Protein AF-A0A7R9FQV7-F1 (afdb_monomer_lite)

InterPro domains:
  IPR001315 CARD domain [PF00619] (34-97)
  IPR001315 CARD domain [PS50209] (26-99)
  IPR011029 Death-like domain superfamily [G3DSA:1.10.533.10] (18-115)
  IPR011029 Death-like domain superfamily [SSF47986] (34-97)

Radius of gyration: 92.19 Å; chains: 1; bounding box: 163×55×248 Å

Structure (mmCIF, N/CA/C/O backbone):
data_AF-A0A7R9FQV7-F1
#
_entry.id   AF-A0A7R9FQV7-F1
#
loop_
_atom_site.group_PDB
_atom_site.id
_atom_site.type_symbol
_atom_site.label_atom_id
_atom_site.label_alt_id
_atom_site.label_comp_id
_atom_site.label_asym_id
_atom_site.label_entity_id
_atom_site.label_seq_id
_atom_site.pdbx_PDB_ins_code
_atom_site.Cartn_x
_atom_site.Cartn_y
_atom_site.Cartn_z
_atom_site.occupancy
_atom_site.B_iso_or_equiv
_atom_site.auth_seq_id
_atom_site.auth_comp_id
_atom_site.auth_asym_id
_atom_site.auth_atom_id
_atom_site.pdbx_PDB_model_num
ATOM 1 N N . MET A 1 1 ? -42.127 -4.448 87.776 1.00 37.34 1 MET A N 1
ATOM 2 C CA . MET A 1 1 ? -42.953 -5.220 86.825 1.00 37.34 1 MET A CA 1
ATOM 3 C C . MET A 1 1 ? -43.058 -4.378 85.571 1.00 37.34 1 MET A C 1
ATOM 5 O O . MET A 1 1 ? -43.642 -3.307 85.638 1.00 37.34 1 MET A O 1
ATOM 9 N N . ALA A 1 2 ? -42.359 -4.766 84.506 1.00 34.09 2 ALA A N 1
ATOM 10 C CA . ALA A 1 2 ? -42.345 -4.006 83.263 1.00 34.09 2 ALA A CA 1
ATOM 11 C C . ALA A 1 2 ? -43.690 -4.193 82.550 1.00 34.09 2 ALA A C 1
ATOM 13 O O . ALA A 1 2 ? -44.087 -5.326 82.279 1.00 34.09 2 ALA A O 1
ATOM 14 N N . ASN A 1 3 ? -44.391 -3.090 82.287 1.00 37.56 3 ASN A N 1
ATOM 15 C CA . ASN A 1 3 ? -45.468 -3.067 81.308 1.00 37.56 3 ASN A CA 1
ATOM 16 C C . ASN A 1 3 ? -44.816 -3.337 79.948 1.00 37.56 3 ASN A C 1
ATOM 18 O O . ASN A 1 3 ? -44.192 -2.441 79.388 1.00 37.56 3 ASN A O 1
ATOM 22 N N . CYS A 1 4 ? -44.895 -4.580 79.461 1.00 37.62 4 CYS A N 1
ATOM 23 C CA . CYS A 1 4 ? -44.653 -4.871 78.052 1.00 37.62 4 CYS A CA 1
ATOM 24 C C . CYS A 1 4 ? -45.674 -4.057 77.261 1.00 37.62 4 CYS A C 1
ATOM 26 O O . CYS A 1 4 ? -46.865 -4.366 77.291 1.00 37.62 4 CYS A O 1
ATOM 28 N N . SER A 1 5 ? -45.201 -2.987 76.631 1.00 44.38 5 SER A N 1
ATOM 29 C CA . SER A 1 5 ? -45.908 -2.283 75.573 1.00 44.38 5 SER A CA 1
ATOM 30 C C . SER A 1 5 ? -46.413 -3.293 74.545 1.00 44.38 5 SER A C 1
ATOM 32 O O . SER A 1 5 ? -45.739 -4.284 74.259 1.00 44.38 5 SER A O 1
ATOM 34 N N . GLU A 1 6 ? -47.619 -3.063 74.036 1.00 54.31 6 GLU A N 1
ATOM 35 C CA . GLU A 1 6 ? -48.199 -3.800 72.917 1.00 54.31 6 GLU A CA 1
ATOM 36 C C . GLU A 1 6 ? -47.341 -3.551 71.670 1.00 54.31 6 GLU A C 1
ATOM 38 O O . GLU A 1 6 ? -47.608 -2.645 70.891 1.00 54.31 6 GLU A O 1
ATOM 43 N N . GLU A 1 7 ? -46.252 -4.303 71.515 1.00 63.59 7 GLU A N 1
ATOM 44 C CA . GLU A 1 7 ? -45.529 -4.366 70.249 1.00 63.59 7 GLU A CA 1
ATOM 45 C C . GLU A 1 7 ? -46.478 -4.976 69.214 1.00 63.59 7 GLU A C 1
ATOM 47 O O . GLU A 1 7 ? -46.972 -6.097 69.382 1.00 63.59 7 GLU A O 1
ATOM 52 N N . GLU A 1 8 ? -46.801 -4.191 68.186 1.00 68.56 8 GLU A N 1
ATOM 53 C CA . GLU A 1 8 ? -47.570 -4.664 67.044 1.00 68.56 8 GLU A CA 1
ATOM 54 C C . GLU A 1 8 ? -46.760 -5.741 66.324 1.00 68.56 8 GLU A C 1
ATOM 56 O O . GLU A 1 8 ? -45.634 -5.512 65.882 1.00 68.56 8 GLU A O 1
ATOM 61 N N . LEU A 1 9 ? -47.336 -6.937 66.224 1.00 71.38 9 LEU A N 1
ATOM 62 C CA . LEU A 1 9 ? -46.722 -8.042 65.505 1.00 71.38 9 LEU A CA 1
ATOM 63 C C . LEU A 1 9 ? -46.887 -7.773 64.015 1.00 71.38 9 LEU A C 1
ATOM 65 O O . LEU A 1 9 ? -48.009 -7.668 63.529 1.00 71.38 9 LEU A O 1
ATOM 69 N N . HIS A 1 10 ? -45.779 -7.650 63.294 1.00 74.06 10 HIS A N 1
ATOM 70 C CA . HIS A 1 10 ? -45.776 -7.528 61.837 1.00 74.06 10 HIS A CA 1
ATOM 71 C C . HIS A 1 10 ? -45.201 -8.812 61.263 1.00 74.06 10 HIS A C 1
ATOM 73 O O . HIS A 1 10 ? -43.990 -8.967 61.118 1.00 74.06 10 HIS A O 1
ATOM 79 N N . VAL A 1 11 ? -46.093 -9.754 60.987 1.00 76.38 11 VAL A N 1
ATOM 80 C CA . VAL A 1 11 ? -45.739 -11.115 60.587 1.00 76.38 11 VAL A CA 1
ATOM 81 C C . VAL A 1 11 ? -46.453 -11.472 59.306 1.00 76.38 11 VAL A C 1
ATOM 83 O O . VAL A 1 11 ? -47.657 -11.257 59.169 1.00 76.38 11 VAL A O 1
ATOM 86 N N . ASP A 1 12 ? -45.723 -12.064 58.371 1.00 79.94 12 ASP A N 1
ATOM 87 C CA . ASP A 1 12 ? -46.343 -12.552 57.154 1.00 79.94 12 ASP A CA 1
ATOM 88 C C . ASP A 1 12 ? -47.251 -13.768 57.443 1.00 79.94 12 ASP A C 1
ATOM 90 O O . ASP A 1 12 ? -47.106 -14.502 58.428 1.00 79.94 12 ASP A O 1
ATOM 94 N N . GLY A 1 13 ? -48.239 -13.995 56.574 1.00 75.81 13 GLY A N 1
ATOM 95 C CA . GLY A 1 13 ? -49.208 -15.083 56.758 1.00 75.81 13 GLY A CA 1
ATOM 96 C C . GLY A 1 13 ? -48.571 -16.480 56.775 1.00 75.81 13 GLY A C 1
ATOM 97 O O . GLY A 1 13 ? -49.170 -17.421 57.298 1.00 75.81 13 GLY A O 1
ATOM 98 N N . LYS A 1 14 ? -47.352 -16.617 56.236 1.00 82.06 14 LYS A N 1
ATOM 99 C CA . LYS A 1 14 ? -46.579 -17.860 56.249 1.00 82.06 14 LYS A CA 1
ATOM 100 C C . LYS A 1 14 ? -46.024 -18.146 57.644 1.00 82.06 14 LYS A C 1
ATOM 102 O O . LYS A 1 14 ? -46.252 -19.234 58.162 1.00 82.06 14 LYS A O 1
ATOM 107 N N . THR A 1 15 ? -45.423 -17.153 58.293 1.00 84.50 15 THR A N 1
ATOM 108 C CA . THR A 1 15 ? -44.932 -17.266 59.671 1.00 84.50 15 THR A CA 1
ATOM 109 C C . THR A 1 15 ? -46.075 -17.561 60.638 1.00 84.50 15 THR A C 1
ATOM 111 O O . THR A 1 15 ? -45.953 -18.421 61.511 1.00 84.50 15 THR A O 1
ATOM 114 N N . VAL A 1 16 ? -47.236 -16.923 60.446 1.00 84.44 16 VAL A N 1
ATOM 115 C CA . VAL A 1 16 ? -48.439 -17.227 61.237 1.00 84.44 16 VAL A CA 1
ATOM 116 C C . VAL A 1 16 ? -48.886 -18.679 61.039 1.00 84.44 16 VAL A C 1
ATOM 118 O O . VAL A 1 16 ? -49.225 -19.353 62.013 1.00 84.44 16 VAL A O 1
ATOM 121 N N . ALA A 1 17 ? -48.877 -19.187 59.804 1.00 86.44 17 ALA A N 1
ATOM 122 C CA . ALA A 1 17 ? -49.245 -20.572 59.516 1.00 86.44 17 ALA A CA 1
ATOM 123 C C . ALA A 1 17 ? -48.272 -21.571 60.162 1.00 86.44 17 ALA A C 1
ATOM 125 O O . ALA A 1 17 ? -48.720 -22.538 60.781 1.00 86.44 17 ALA A O 1
ATOM 126 N N . ASP A 1 18 ? -46.967 -21.304 60.094 1.00 87.62 18 ASP A N 1
ATOM 127 C CA . ASP A 1 18 ? -45.924 -22.148 60.685 1.00 87.62 18 ASP A CA 1
ATOM 128 C C . ASP A 1 18 ? -46.025 -22.181 62.221 1.00 87.62 18 ASP A C 1
ATOM 130 O O . ASP A 1 18 ? -45.902 -23.242 62.843 1.00 87.62 18 ASP A O 1
ATOM 134 N N . ILE A 1 19 ? -46.363 -21.050 62.851 1.00 87.25 19 ILE A N 1
ATOM 135 C CA . ILE A 1 19 ? -46.632 -20.984 64.295 1.00 87.25 19 ILE A CA 1
ATOM 136 C C . ILE A 1 19 ? -47.910 -21.756 64.638 1.00 87.25 19 ILE A C 1
ATOM 138 O O . ILE A 1 19 ? -47.904 -22.591 65.544 1.00 87.25 19 ILE A O 1
ATOM 142 N N . MET A 1 20 ? -49.010 -21.548 63.909 1.00 85.75 20 MET A N 1
ATOM 143 C CA . MET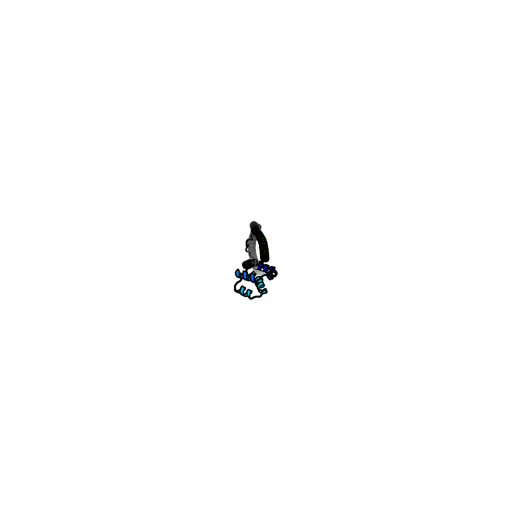 A 1 20 ? -50.252 -22.297 64.146 1.00 85.75 20 MET A CA 1
ATOM 144 C C . MET A 1 20 ? -50.043 -23.810 63.989 1.00 85.75 20 MET A C 1
ATOM 146 O O . MET A 1 20 ? -50.562 -24.592 64.793 1.00 85.75 20 MET A O 1
ATOM 150 N N . ALA A 1 21 ? -49.222 -24.224 63.021 1.00 87.94 21 ALA A N 1
ATOM 151 C CA . ALA A 1 21 ? -48.811 -25.608 62.835 1.00 87.94 21 ALA A CA 1
ATOM 152 C C . ALA A 1 21 ? -48.006 -26.125 64.041 1.00 87.94 21 ALA A C 1
ATOM 154 O O . ALA A 1 21 ? -48.360 -27.165 64.598 1.00 87.94 21 ALA A O 1
ATOM 155 N N . LYS A 1 22 ? -47.007 -25.376 64.527 1.00 89.88 22 LYS A N 1
ATOM 156 C CA . LYS A 1 22 ? -46.179 -25.744 65.694 1.00 89.88 22 LYS A CA 1
ATOM 157 C C . LYS A 1 22 ? -47.005 -26.001 66.960 1.00 89.88 22 LYS A C 1
ATOM 159 O O . LYS A 1 22 ? -46.733 -26.947 67.698 1.00 89.88 22 LYS A O 1
ATOM 164 N N . TYR A 1 23 ? -48.052 -25.210 67.195 1.00 89.19 23 TYR A N 1
ATOM 165 C CA . TYR A 1 23 ? -48.904 -25.328 68.389 1.00 89.19 23 TYR A CA 1
ATOM 166 C C . TYR A 1 23 ? -50.131 -26.231 68.204 1.00 89.19 23 TYR A C 1
ATOM 168 O O . TYR A 1 23 ? -50.960 -26.350 69.108 1.00 89.19 23 TYR A O 1
ATOM 176 N N . THR A 1 24 ? -50.227 -26.934 67.076 1.00 86.44 24 THR A N 1
ATOM 177 C CA . THR A 1 24 ? -51.370 -27.767 66.674 1.00 86.44 24 THR A CA 1
ATOM 178 C C . THR A 1 24 ? -51.868 -28.724 67.755 1.00 86.44 24 THR A C 1
ATOM 180 O O . THR A 1 24 ? -53.079 -28.848 67.942 1.00 86.44 24 THR A O 1
ATOM 183 N N . GLU A 1 25 ? -50.974 -29.386 68.490 1.00 84.00 25 GLU A N 1
ATOM 184 C CA . GLU A 1 25 ? -51.343 -30.319 69.566 1.00 84.00 25 GLU A CA 1
ATOM 185 C C . GLU A 1 25 ? -51.862 -29.615 70.824 1.00 84.00 25 GLU A C 1
ATOM 187 O O . GLU A 1 25 ? -52.789 -30.102 71.466 1.00 84.00 25 GLU A O 1
ATOM 192 N N . ARG A 1 26 ? -51.324 -28.438 71.154 1.00 83.75 26 ARG A N 1
ATOM 193 C CA . ARG A 1 26 ? -51.779 -27.640 72.303 1.00 83.75 26 ARG A CA 1
ATOM 194 C C . ARG A 1 26 ? -53.142 -27.007 72.041 1.00 83.75 26 ARG A C 1
ATOM 196 O O . ARG A 1 26 ? -53.968 -26.943 72.947 1.00 83.75 26 ARG A O 1
ATOM 203 N N . LEU A 1 27 ? -53.409 -26.634 70.788 1.00 83.56 27 LEU A N 1
ATOM 204 C CA . LEU A 1 27 ? -54.700 -26.094 70.365 1.00 83.56 27 LEU A CA 1
ATOM 205 C C . LEU A 1 27 ? -55.852 -27.099 70.556 1.00 83.56 27 LEU A C 1
ATOM 207 O O . LEU A 1 27 ? -56.970 -26.668 70.803 1.00 83.56 27 LEU A O 1
ATOM 211 N N . LYS A 1 28 ? -55.601 -28.422 70.543 1.00 82.75 28 LYS A N 1
ATOM 212 C CA . LYS A 1 28 ? -56.646 -29.453 70.757 1.00 82.75 28 LYS A CA 1
ATOM 213 C C . LYS A 1 28 ? -57.400 -29.299 72.078 1.00 82.75 28 LYS A C 1
ATOM 215 O O . LYS A 1 28 ? -58.569 -29.665 72.151 1.00 82.75 28 LYS A O 1
ATOM 220 N N . TYR A 1 29 ? -56.740 -28.767 73.102 1.00 83.62 29 TYR A N 1
ATOM 221 C CA . TYR A 1 29 ? -57.294 -28.635 74.450 1.00 83.62 29 TYR A CA 1
ATOM 222 C C . TYR A 1 29 ? -57.975 -27.282 74.688 1.00 83.62 29 TYR A C 1
ATOM 224 O O . TYR A 1 29 ? -58.379 -26.986 75.811 1.00 83.62 29 TYR A O 1
ATOM 232 N N . LEU A 1 30 ? -58.098 -26.448 73.651 1.00 84.88 30 LEU A N 1
ATOM 233 C CA . LEU A 1 30 ? -58.783 -25.169 73.755 1.00 84.88 30 LEU A CA 1
ATOM 234 C C . LEU A 1 30 ? -60.300 -25.333 73.839 1.00 84.88 30 LEU A C 1
ATOM 236 O O . LEU A 1 30 ? -60.913 -26.195 73.206 1.00 84.88 30 LEU A O 1
ATOM 240 N N . GLU A 1 31 ? -60.933 -24.396 74.536 1.00 86.38 31 GLU A N 1
ATOM 241 C CA . GLU A 1 31 ? -62.369 -24.158 74.430 1.00 86.38 31 GLU A CA 1
ATOM 242 C C . GLU A 1 31 ? -62.652 -23.409 73.119 1.00 86.38 31 GLU A C 1
ATOM 244 O O . GLU A 1 31 ? -62.933 -22.211 73.110 1.00 86.38 31 GLU A O 1
ATOM 249 N N . HIS A 1 32 ? -62.534 -24.122 71.994 1.00 84.06 32 HIS A N 1
ATOM 250 C CA . HIS A 1 32 ? -62.577 -23.569 70.635 1.00 84.06 32 HIS A CA 1
ATOM 251 C C . HIS A 1 32 ? -63.771 -22.632 70.411 1.00 84.06 32 HIS A C 1
ATOM 253 O O . HIS A 1 32 ? -63.608 -21.565 69.827 1.00 84.06 32 HIS A O 1
ATOM 259 N N . MET A 1 33 ? -64.951 -22.980 70.937 1.00 85.12 33 MET A N 1
ATOM 260 C CA . MET A 1 33 ? -66.142 -22.131 70.824 1.00 85.12 33 MET A CA 1
ATOM 261 C C . MET A 1 33 ? -66.014 -20.788 71.527 1.00 85.12 33 MET A C 1
ATOM 263 O O . MET A 1 33 ? -66.410 -19.784 70.948 1.00 85.12 33 MET A O 1
ATOM 267 N N . LYS A 1 34 ? -65.408 -20.739 72.718 1.00 87.69 34 LYS A N 1
ATOM 268 C CA . LYS A 1 34 ? -65.190 -19.464 73.411 1.00 87.69 34 LYS A CA 1
ATOM 269 C C . LYS A 1 34 ? -64.216 -18.589 72.631 1.00 87.69 34 LYS A C 1
ATOM 271 O O . LYS A 1 34 ? -64.435 -17.394 72.496 1.00 87.69 34 LYS A O 1
ATOM 276 N N . VAL A 1 35 ? -63.171 -19.183 72.049 1.00 87.00 35 VAL A N 1
ATOM 277 C CA . VAL A 1 35 ? -62.236 -18.447 71.181 1.00 87.00 35 VAL A CA 1
ATOM 278 C C . VAL A 1 35 ? -62.948 -17.903 69.942 1.00 87.00 35 VAL A C 1
ATOM 280 O O . VAL A 1 35 ? -62.764 -16.741 69.599 1.00 87.00 35 VAL A O 1
ATOM 283 N N . ILE A 1 36 ? -63.783 -18.712 69.288 1.00 87.00 36 ILE A N 1
ATOM 284 C CA . ILE A 1 36 ? -64.537 -18.317 68.090 1.00 87.00 36 ILE A CA 1
ATOM 285 C C . ILE A 1 36 ? -65.553 -17.205 68.401 1.00 87.00 36 ILE A C 1
ATOM 287 O O . ILE A 1 36 ? -65.652 -16.250 67.633 1.00 87.00 36 ILE A O 1
ATOM 291 N N . GLU A 1 37 ? -66.257 -17.275 69.534 1.00 88.31 37 GLU A N 1
ATOM 292 C CA . GLU A 1 37 ? -67.160 -16.215 70.013 1.00 88.31 37 GLU A CA 1
ATOM 293 C C . GLU A 1 37 ? -66.421 -14.895 70.258 1.00 88.31 37 GLU A C 1
ATOM 295 O O . GLU A 1 37 ? -66.883 -13.824 69.860 1.00 88.31 37 GLU A O 1
ATOM 300 N N . LEU A 1 38 ? -65.234 -14.952 70.863 1.00 89.94 38 LEU A N 1
ATOM 301 C CA . LEU A 1 38 ? -64.419 -13.759 71.076 1.00 89.94 38 LEU A CA 1
ATOM 302 C C . LEU A 1 38 ? -63.873 -13.195 69.756 1.00 89.94 38 LEU A C 1
ATOM 304 O O . LEU A 1 38 ? -63.882 -11.981 69.556 1.00 89.94 38 LEU A O 1
ATOM 308 N N . LEU A 1 39 ? -63.457 -14.055 68.824 1.00 89.19 39 LEU A N 1
ATOM 309 C CA . LEU A 1 39 ? -62.999 -13.642 67.494 1.00 89.19 39 LEU A CA 1
ATOM 310 C C . LEU A 1 39 ? -64.114 -12.984 66.671 1.00 89.19 39 LEU A C 1
ATOM 312 O O . LEU A 1 39 ? -63.861 -12.005 65.962 1.00 89.19 39 LEU A O 1
ATOM 316 N N . TRP A 1 40 ? -65.346 -13.477 66.794 1.00 90.56 40 TRP A N 1
ATOM 317 C CA . TRP A 1 40 ? -66.535 -12.828 66.251 1.00 90.56 40 TRP A CA 1
ATOM 318 C C . TRP A 1 40 ? -66.747 -11.439 66.850 1.00 90.56 40 TRP A C 1
ATOM 320 O O . TRP A 1 40 ? -66.861 -10.456 66.117 1.00 90.56 40 TRP A O 1
ATOM 330 N N . ASN A 1 41 ? -66.730 -11.338 68.182 1.00 90.38 41 ASN A N 1
ATOM 331 C CA . ASN A 1 41 ? -66.912 -10.065 68.882 1.00 90.38 41 ASN A CA 1
ATOM 332 C C . ASN A 1 41 ? -65.846 -9.034 68.473 1.00 90.38 41 ASN A C 1
ATOM 334 O O . ASN A 1 41 ? -66.136 -7.842 68.364 1.00 90.38 41 ASN A O 1
ATOM 338 N N . LYS A 1 42 ? -64.627 -9.492 68.161 1.00 90.25 42 LYS A N 1
ATOM 339 C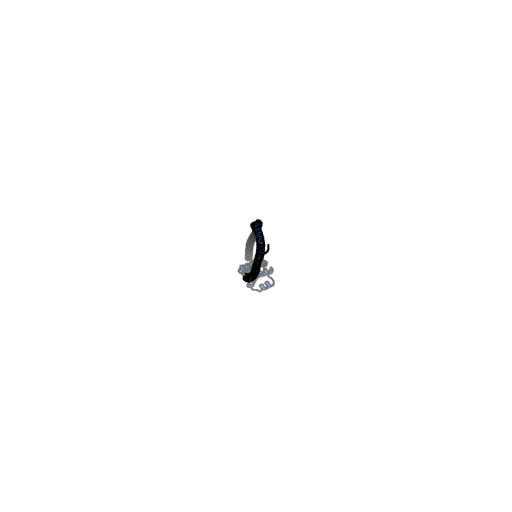 CA . LYS A 1 42 ? -63.514 -8.667 67.661 1.00 90.25 42 LYS A CA 1
ATOM 340 C C . LYS A 1 42 ? -63.525 -8.419 66.148 1.00 90.25 42 LYS A C 1
ATOM 342 O O . LYS A 1 42 ? -62.572 -7.827 65.617 1.00 90.25 42 LYS A O 1
ATOM 347 N N . LYS A 1 43 ? -64.593 -8.833 65.457 1.00 90.25 43 LYS A N 1
ATOM 348 C CA . LYS A 1 43 ? -64.799 -8.685 64.007 1.00 90.25 43 LYS A CA 1
ATOM 349 C C . LYS A 1 43 ? -63.668 -9.298 63.173 1.00 90.25 43 LYS A C 1
ATOM 351 O O . LYS A 1 43 ? -63.285 -8.748 62.146 1.00 90.25 43 LYS A O 1
ATOM 356 N N . VAL A 1 44 ? -63.086 -10.402 63.642 1.00 88.38 44 VAL A N 1
ATOM 357 C CA . VAL A 1 44 ? -62.093 -11.180 62.877 1.00 88.38 44 VAL A CA 1
ATOM 358 C C . VAL A 1 44 ? -62.789 -12.147 61.921 1.00 88.38 44 VAL A C 1
ATOM 360 O O . VAL A 1 44 ? -62.267 -12.460 60.854 1.00 88.38 44 VAL A O 1
ATOM 363 N N . ILE A 1 45 ? -63.968 -12.628 62.312 1.00 89.19 45 ILE A N 1
ATOM 364 C CA . ILE A 1 45 ? -64.789 -13.604 61.594 1.00 89.19 45 ILE A CA 1
ATOM 365 C C . ILE A 1 45 ? -66.083 -12.907 61.170 1.00 89.19 45 ILE A C 1
ATOM 367 O O . ILE A 1 45 ? -66.636 -12.135 61.957 1.00 89.19 45 ILE A O 1
ATOM 371 N N . ASP A 1 46 ? -66.533 -13.138 59.939 1.00 88.38 46 ASP A N 1
ATOM 372 C CA . ASP A 1 46 ? -67.778 -12.558 59.426 1.00 88.38 46 ASP A CA 1
ATOM 373 C C . ASP A 1 46 ? -69.018 -13.385 59.807 1.00 88.38 46 ASP A C 1
ATOM 375 O O . ASP A 1 46 ? -68.896 -14.494 60.338 1.00 88.38 46 ASP A O 1
ATOM 379 N N . HIS A 1 47 ? -70.212 -12.826 59.531 1.00 85.50 47 HIS A N 1
ATOM 380 C CA . HIS A 1 47 ? -71.504 -13.435 59.876 1.00 85.50 47 HIS A CA 1
ATOM 381 C C . HIS A 1 47 ? -71.640 -14.879 59.388 1.00 85.50 47 HIS A C 1
ATOM 383 O O . HIS A 1 47 ? -72.067 -15.767 60.129 1.00 85.50 47 HIS A O 1
ATOM 389 N N . GLU A 1 48 ? -71.256 -15.100 58.137 1.00 85.56 48 GLU A N 1
ATOM 390 C CA . GLU A 1 48 ? -71.438 -16.361 57.432 1.00 85.56 48 GLU A CA 1
ATOM 391 C C . GLU A 1 48 ? -70.488 -17.436 57.961 1.00 85.56 48 GLU A C 1
ATOM 393 O O . GLU A 1 48 ? -70.904 -18.568 58.227 1.00 85.56 48 GLU A O 1
ATOM 398 N N . GLU A 1 49 ? -69.228 -17.077 58.197 1.00 84.88 49 GLU A N 1
ATOM 399 C CA . GLU A 1 49 ? -68.215 -17.967 58.744 1.00 84.88 49 GLU A CA 1
ATOM 400 C C . GLU A 1 49 ? -68.580 -18.444 60.151 1.00 84.88 49 GLU A C 1
ATOM 402 O O . GLU A 1 49 ? -68.506 -19.637 60.425 1.00 84.88 49 GLU A O 1
ATOM 407 N N . TYR A 1 50 ? -69.027 -17.564 61.045 1.00 85.56 50 TYR A N 1
ATOM 408 C CA . TYR A 1 50 ? -69.413 -17.971 62.402 1.00 85.56 50 TYR A CA 1
ATOM 409 C C . TYR A 1 50 ? -70.618 -18.904 62.420 1.00 85.56 50 TYR A C 1
ATOM 411 O O . TYR A 1 50 ? -70.600 -19.909 63.131 1.00 85.56 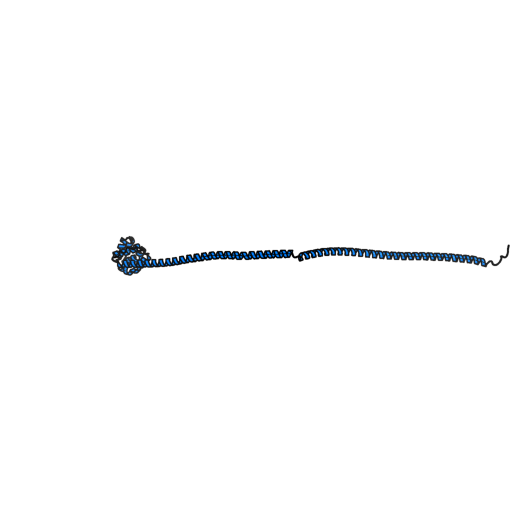50 TYR A O 1
ATOM 419 N N . VAL A 1 51 ? -71.647 -18.614 61.616 1.00 83.31 51 VAL A N 1
ATOM 420 C CA . VAL A 1 51 ? -72.823 -19.486 61.489 1.00 83.31 51 VAL A CA 1
ATOM 421 C C . VAL A 1 51 ? -72.412 -20.846 60.923 1.00 83.31 51 VAL A C 1
ATOM 423 O O . VAL A 1 51 ? -72.920 -21.876 61.372 1.00 83.31 51 VAL A O 1
ATOM 426 N N . SER A 1 52 ? -71.460 -20.872 59.984 1.00 83.81 52 SER A N 1
ATOM 427 C CA . SER A 1 52 ? -70.869 -22.113 59.481 1.00 83.81 52 SER A CA 1
ATOM 428 C C . SER A 1 52 ? -70.134 -22.881 60.586 1.00 83.81 52 SER A C 1
ATOM 430 O O . SER A 1 52 ? -70.337 -24.083 60.719 1.00 83.81 52 SER A O 1
ATOM 432 N N . ILE A 1 53 ? -69.323 -22.208 61.405 1.00 83.75 53 ILE A N 1
ATOM 433 C CA . ILE A 1 53 ? -68.498 -22.821 62.463 1.00 83.75 53 ILE A CA 1
ATOM 434 C C . ILE A 1 53 ? -69.345 -23.315 63.656 1.00 83.75 53 ILE A C 1
ATOM 436 O O . ILE A 1 53 ? -69.012 -24.307 64.316 1.00 83.75 53 ILE A O 1
ATOM 440 N N . GLN A 1 54 ? -70.471 -22.655 63.944 1.00 79.12 54 GLN A N 1
ATOM 441 C CA . GLN A 1 54 ? -71.406 -23.093 64.985 1.00 79.12 54 GLN A CA 1
ATOM 442 C C . GLN A 1 54 ? -72.035 -24.450 64.657 1.00 79.12 54 GLN A C 1
ATOM 444 O O . GLN A 1 54 ? -72.184 -25.283 65.554 1.00 79.12 54 GLN A O 1
ATOM 449 N N . LYS A 1 55 ? -72.370 -24.680 63.382 1.00 80.50 55 LYS A N 1
ATOM 450 C CA . LYS A 1 55 ? -73.030 -25.905 62.901 1.00 80.50 55 LYS A CA 1
ATOM 451 C C . LYS A 1 55 ? -72.088 -27.105 62.770 1.00 80.50 55 LYS A C 1
ATOM 453 O O . LYS A 1 55 ? -72.571 -28.220 62.611 1.00 80.50 55 LYS A O 1
ATOM 458 N N . THR A 1 56 ? -70.777 -26.888 62.828 1.00 75.56 56 THR A N 1
ATOM 459 C CA . THR A 1 56 ? -69.766 -27.940 62.669 1.00 75.56 56 THR A CA 1
ATOM 460 C C . THR A 1 56 ? -69.338 -28.565 63.999 1.00 75.56 56 THR A C 1
ATOM 462 O O . THR A 1 56 ? -69.385 -27.913 65.050 1.00 75.56 56 THR A O 1
ATOM 465 N N . GLU A 1 57 ? -68.891 -29.824 63.953 1.00 72.38 57 GLU A N 1
ATOM 466 C CA . GLU A 1 57 ? -68.366 -30.548 65.114 1.00 72.38 57 GLU A CA 1
ATOM 467 C C . GLU A 1 57 ? -67.042 -29.948 65.619 1.00 72.38 57 GLU A C 1
ATOM 469 O O . GLU A 1 57 ? -66.372 -29.155 64.957 1.00 72.38 57 GLU A O 1
ATOM 474 N N . ASN A 1 58 ? -66.637 -30.325 66.833 1.00 63.47 58 ASN A N 1
ATOM 475 C CA . ASN A 1 58 ? -65.483 -29.732 67.516 1.00 63.47 58 ASN A CA 1
ATOM 476 C C . ASN A 1 58 ? -64.154 -29.903 66.743 1.00 63.47 58 ASN A C 1
ATOM 478 O O . ASN A 1 58 ? -63.264 -29.063 66.859 1.00 63.47 58 ASN A O 1
ATOM 482 N N . MET A 1 59 ? -64.026 -30.957 65.924 1.00 58.16 59 MET A N 1
ATOM 483 C CA . MET A 1 59 ? -62.836 -31.201 65.099 1.00 58.16 59 MET A CA 1
ATOM 484 C C . MET A 1 59 ? -62.696 -30.177 63.951 1.00 58.16 59 MET A C 1
ATOM 486 O O . MET A 1 59 ? -61.588 -29.728 63.663 1.00 58.16 59 MET A O 1
ATOM 490 N N . ASP A 1 60 ? -63.809 -29.718 63.376 1.00 68.94 60 ASP A N 1
ATOM 491 C CA . ASP A 1 60 ? -63.839 -28.748 62.269 1.00 68.94 60 ASP A CA 1
ATOM 492 C C . ASP A 1 60 ? -63.592 -27.304 62.735 1.00 68.94 60 ASP A C 1
ATOM 494 O O . ASP A 1 60 ? -63.023 -26.477 62.018 1.00 68.94 60 ASP A O 1
ATOM 498 N N . ARG A 1 61 ? -63.936 -26.996 63.990 1.00 79.50 61 ARG A N 1
ATOM 499 C CA . ARG A 1 61 ? -63.658 -25.690 64.621 1.00 79.50 61 ARG A CA 1
ATOM 500 C C . ARG A 1 61 ? -62.159 -25.435 64.782 1.00 79.50 61 ARG A C 1
ATOM 502 O O . ARG A 1 61 ? -61.700 -24.297 64.702 1.00 79.50 61 ARG A O 1
ATOM 509 N N . ARG A 1 62 ? -61.385 -26.504 64.975 1.00 79.88 62 ARG A N 1
ATOM 510 C CA . ARG A 1 62 ? -59.921 -26.465 65.026 1.00 79.88 62 ARG A CA 1
ATOM 511 C C . ARG A 1 62 ? -59.311 -26.193 63.654 1.00 79.88 62 ARG A C 1
ATOM 513 O O . ARG A 1 62 ? -58.413 -25.360 63.557 1.00 79.88 62 ARG A O 1
ATOM 520 N N . LEU A 1 63 ? -59.829 -26.843 62.611 1.00 80.81 63 LEU A N 1
ATOM 521 C CA . LEU A 1 63 ? -59.407 -26.620 61.224 1.00 80.81 63 LEU A CA 1
ATOM 522 C C . LEU A 1 63 ? -59.574 -25.151 60.821 1.00 80.81 63 LEU A C 1
ATOM 524 O O . LEU A 1 63 ? -58.679 -24.577 60.209 1.00 80.81 63 LEU A O 1
ATOM 528 N N . PHE A 1 64 ? -60.653 -24.495 61.261 1.00 81.88 64 PHE A N 1
ATOM 529 C CA . PHE A 1 64 ? -60.823 -23.056 61.048 1.00 81.88 64 PHE A CA 1
ATOM 530 C C . PHE A 1 64 ? -59.666 -22.228 61.632 1.00 81.88 64 PHE A C 1
ATOM 532 O O . PHE A 1 64 ? -59.068 -21.410 60.926 1.00 81.88 64 PHE A O 1
ATOM 539 N N . LEU A 1 65 ? -59.328 -22.448 62.907 1.00 83.38 65 LEU A N 1
ATOM 540 C CA . LEU A 1 65 ? -58.241 -21.718 63.564 1.00 83.38 65 LEU A CA 1
ATOM 541 C C . LEU A 1 65 ? -56.886 -22.006 62.903 1.00 83.38 65 LEU A C 1
ATOM 543 O O . LEU A 1 65 ? -56.050 -21.119 62.838 1.00 83.38 65 LEU A O 1
ATOM 547 N N . GLN A 1 66 ? -56.664 -23.212 62.384 1.00 82.38 66 GLN A N 1
ATOM 548 C CA . GLN A 1 66 ? -55.372 -23.606 61.814 1.00 82.38 66 GLN A CA 1
ATOM 549 C C . GLN A 1 66 ? -55.190 -23.198 60.351 1.00 82.38 66 GLN A C 1
ATOM 551 O O . GLN A 1 66 ? -54.089 -22.830 59.961 1.00 82.38 66 GLN A O 1
ATOM 556 N N . GLU A 1 67 ? -56.248 -23.230 59.541 1.00 83.56 67 GLU A N 1
ATOM 557 C CA . GLU A 1 67 ? -56.137 -23.019 58.093 1.00 83.56 67 GLU A CA 1
ATOM 558 C C . GLU A 1 67 ? -56.651 -21.660 57.628 1.00 83.56 67 GLU A C 1
ATOM 560 O O . GLU A 1 67 ? -56.132 -21.099 56.657 1.00 83.56 67 GLU A O 1
ATOM 565 N N . LYS A 1 68 ? -57.697 -21.136 58.279 1.00 84.44 68 LYS A N 1
ATOM 566 C CA . LYS A 1 68 ? -58.327 -19.878 57.863 1.00 84.44 68 LYS A CA 1
ATOM 567 C C . LYS A 1 68 ? -57.756 -18.681 58.601 1.00 84.44 68 LYS A C 1
ATOM 569 O O . LYS A 1 68 ? -57.552 -17.650 57.970 1.00 84.44 68 LYS A O 1
ATOM 574 N N . LEU A 1 69 ? -57.448 -18.812 59.891 1.00 83.81 69 LEU A N 1
ATOM 575 C CA . LEU A 1 69 ? -56.897 -17.703 60.674 1.00 83.81 69 LEU A CA 1
ATOM 576 C C . LEU A 1 69 ? -55.567 -17.161 60.108 1.00 83.81 69 LEU A C 1
ATOM 578 O O . LEU A 1 69 ? -55.481 -15.944 59.958 1.00 83.81 69 LEU A O 1
ATOM 582 N N . PRO A 1 70 ? -54.574 -17.988 59.704 1.00 85.75 70 PRO A N 1
ATOM 583 C CA . PRO A 1 70 ? -53.323 -17.462 59.143 1.00 85.75 70 PRO A CA 1
ATOM 584 C C . PRO A 1 70 ? -53.509 -16.657 57.854 1.00 85.75 70 PRO A C 1
ATOM 586 O O . PRO A 1 70 ? -52.759 -15.727 57.576 1.00 85.75 70 PRO A O 1
ATOM 589 N N . LYS A 1 71 ? -54.548 -16.980 57.075 1.00 86.94 71 LYS A N 1
ATOM 590 C CA . LYS A 1 71 ? -54.871 -16.294 55.816 1.00 86.94 71 LYS A CA 1
ATOM 591 C C . LYS A 1 71 ? -55.525 -14.929 56.029 1.00 86.94 71 LYS A C 1
ATOM 593 O O . LYS A 1 71 ? -55.618 -14.158 55.080 1.00 86.94 71 LYS A O 1
ATOM 598 N N . LYS A 1 72 ? -55.981 -14.628 57.249 1.00 86.50 72 LYS A N 1
ATOM 599 C CA . LYS A 1 72 ? -56.601 -13.342 57.600 1.00 86.50 72 LYS A CA 1
ATOM 600 C C . LYS A 1 72 ? -55.595 -12.258 57.994 1.00 86.50 72 LYS A C 1
ATOM 602 O O . LYS A 1 72 ? -56.011 -11.133 58.250 1.00 86.50 72 LYS A O 1
ATOM 607 N N . GLY A 1 73 ? -54.302 -12.581 58.004 1.00 85.69 73 GLY A N 1
ATOM 608 C CA . GLY A 1 73 ? -53.221 -11.635 58.266 1.00 85.69 73 GLY A CA 1
ATOM 609 C C . GLY A 1 73 ? -52.822 -11.522 59.738 1.00 85.69 73 GLY A C 1
ATOM 610 O O . GLY A 1 73 ? -53.431 -12.108 60.637 1.00 85.69 73 GLY A O 1
ATOM 611 N N . ASP A 1 74 ? -51.771 -10.745 59.964 1.00 84.44 74 ASP A N 1
ATOM 612 C CA . ASP A 1 74 ? -51.163 -10.425 61.259 1.00 84.44 74 ASP A CA 1
ATOM 613 C C . ASP A 1 74 ? -52.159 -9.880 62.291 1.00 84.44 74 ASP A C 1
ATOM 615 O O . ASP A 1 74 ? -52.227 -10.359 63.421 1.00 84.44 74 ASP A O 1
ATOM 619 N N . THR A 1 75 ? -53.008 -8.942 61.887 1.00 87.00 75 THR A N 1
ATOM 620 C CA . THR A 1 75 ? -54.026 -8.311 62.735 1.00 87.00 75 THR A CA 1
ATOM 621 C C . THR A 1 75 ? -55.065 -9.311 63.242 1.00 87.00 75 THR A C 1
ATOM 623 O O . THR A 1 75 ? -55.518 -9.217 64.386 1.00 87.00 75 THR A O 1
ATOM 626 N N . ALA A 1 76 ? -55.430 -10.307 62.431 1.00 88.44 76 ALA A N 1
ATOM 627 C CA . ALA A 1 76 ? -56.315 -11.391 62.851 1.00 88.44 76 ALA A CA 1
ATOM 628 C C . ALA A 1 76 ? -55.629 -12.329 63.854 1.00 88.44 76 ALA A C 1
ATOM 630 O O . ALA A 1 76 ? -56.246 -12.745 64.840 1.00 88.44 76 ALA A O 1
ATOM 631 N N . PHE A 1 77 ? -54.346 -12.621 63.639 1.00 89.38 77 PHE A N 1
ATOM 632 C CA . PHE A 1 77 ? -53.543 -13.426 64.554 1.00 89.38 77 PHE A CA 1
ATOM 633 C C . PHE A 1 77 ? -53.304 -12.720 65.897 1.00 89.38 77 PHE A C 1
ATOM 635 O O . PHE A 1 77 ? -53.447 -13.332 66.955 1.00 89.38 77 PHE A O 1
ATOM 642 N N . GLN A 1 78 ? -53.042 -11.414 65.885 1.00 88.69 78 GLN A N 1
ATOM 643 C CA . GLN A 1 78 ? -52.876 -10.610 67.095 1.00 88.69 78 GLN A CA 1
ATOM 644 C C . GLN A 1 78 ? -54.154 -10.602 67.943 1.00 88.69 78 GLN A C 1
ATOM 646 O O . GLN A 1 78 ? -54.107 -10.895 69.142 1.00 88.69 78 GLN A O 1
ATOM 651 N N . LYS A 1 79 ? -55.315 -10.410 67.306 1.00 90.75 79 LYS A N 1
ATOM 652 C CA . LYS A 1 79 ? -56.624 -10.518 67.969 1.00 90.75 79 LYS A CA 1
ATOM 653 C C . LYS A 1 79 ? -56.896 -11.923 68.514 1.00 90.75 79 LYS A C 1
ATOM 655 O O . LYS A 1 79 ? -57.462 -12.051 69.597 1.00 90.75 79 LYS A O 1
ATOM 660 N N . PHE A 1 80 ? -56.458 -12.977 67.825 1.00 92.00 80 PHE A N 1
ATOM 661 C CA . PHE A 1 80 ? -56.527 -14.349 68.338 1.00 92.00 80 PHE A CA 1
ATOM 662 C C . PHE A 1 80 ? -55.679 -14.552 69.597 1.00 92.00 80 PHE A C 1
ATOM 664 O O . PHE A 1 80 ? -56.161 -15.127 70.574 1.00 92.00 80 PHE A O 1
ATOM 671 N N . LEU A 1 81 ? -54.453 -14.030 69.627 1.00 89.94 81 LEU A N 1
ATOM 672 C CA . LEU A 1 81 ? -53.594 -14.091 70.811 1.00 89.94 81 LEU A CA 1
ATOM 673 C C . LEU A 1 81 ? -54.202 -13.341 72.005 1.00 89.94 81 LEU A C 1
ATOM 675 O O . LEU A 1 81 ? -54.036 -13.759 73.151 1.00 89.94 81 LEU A O 1
ATOM 679 N N . GLU A 1 82 ? -54.917 -12.242 71.764 1.00 90.44 82 GLU A N 1
ATOM 680 C CA . GLU A 1 82 ? -55.701 -11.572 72.806 1.00 90.44 82 GLU A CA 1
ATOM 681 C C . GLU A 1 82 ? -56.881 -12.430 73.287 1.00 90.44 82 GLU A C 1
ATOM 683 O O . GLU A 1 82 ? -57.086 -12.545 74.493 1.00 90.44 82 GLU A O 1
ATOM 688 N N . CYS A 1 83 ? -57.619 -13.085 72.381 1.00 91.00 83 CYS A N 1
ATOM 689 C CA . CYS A 1 83 ? -58.692 -14.012 72.762 1.00 91.00 83 CYS A CA 1
ATOM 690 C C . CYS A 1 83 ? -58.163 -15.159 73.636 1.00 91.00 83 CYS A C 1
ATOM 692 O O . CYS A 1 83 ? -58.796 -15.520 74.625 1.00 91.00 83 CYS A O 1
ATOM 694 N N . LEU A 1 84 ? -56.976 -15.698 73.328 1.00 89.12 84 LEU A N 1
ATOM 695 C CA . LEU A 1 84 ? -56.315 -16.695 74.175 1.00 89.12 84 LEU A CA 1
ATOM 696 C C . LEU A 1 84 ? -56.006 -16.150 75.579 1.00 89.12 84 LEU A C 1
ATOM 698 O O . LEU A 1 84 ? -56.190 -16.861 76.568 1.00 89.12 84 LEU A O 1
ATOM 702 N N . ASN A 1 85 ? -55.587 -14.888 75.700 1.00 87.81 85 ASN A N 1
ATOM 703 C CA . ASN A 1 85 ? -55.377 -14.261 77.007 1.00 87.81 85 ASN A CA 1
ATOM 704 C C . ASN A 1 85 ? -56.679 -14.135 77.817 1.00 87.81 85 ASN A C 1
ATOM 706 O O . ASN A 1 85 ? -56.643 -14.312 79.038 1.00 87.81 85 ASN A O 1
ATOM 710 N N . GLU A 1 86 ? -57.802 -13.854 77.149 1.00 89.38 86 GLU A N 1
ATOM 711 C CA . GLU A 1 86 ? -59.135 -13.714 77.756 1.00 89.38 86 GLU A CA 1
ATOM 712 C C . GLU A 1 86 ? -59.698 -15.051 78.265 1.00 89.38 86 GLU A C 1
ATOM 714 O O . GLU A 1 86 ? -60.329 -15.085 79.319 1.00 89.38 86 GLU A O 1
ATOM 719 N N . ILE A 1 87 ? -59.395 -16.173 77.600 1.00 89.31 87 ILE A N 1
ATOM 720 C CA . ILE A 1 87 ? -59.806 -17.523 78.040 1.00 89.31 87 ILE A CA 1
ATOM 721 C C . ILE A 1 87 ? -58.778 -18.221 78.949 1.00 89.31 87 ILE A C 1
ATOM 723 O O . ILE A 1 87 ? -58.706 -19.448 79.000 1.00 89.31 87 ILE A O 1
ATOM 727 N N . ASN A 1 88 ? -57.956 -17.452 79.672 1.00 86.50 88 ASN A N 1
ATOM 728 C CA . ASN A 1 88 ? -56.907 -17.939 80.583 1.00 86.50 88 ASN A CA 1
ATOM 729 C C . ASN A 1 88 ? -55.788 -18.784 79.935 1.00 86.50 88 ASN A C 1
ATOM 731 O O . ASN A 1 88 ? -54.987 -19.391 80.643 1.00 86.50 88 ASN A O 1
ATOM 735 N N . GLN A 1 89 ? -55.630 -18.749 78.611 1.00 88.62 89 GLN A N 1
ATOM 736 C CA . GLN A 1 89 ? -54.550 -19.420 77.870 1.00 88.62 89 GLN A CA 1
ATOM 737 C C . GLN A 1 89 ? -53.327 -18.507 77.688 1.00 88.62 89 GLN A C 1
ATOM 739 O O . GLN A 1 89 ? -52.692 -18.456 76.634 1.00 88.62 89 GLN A O 1
ATOM 744 N N . LYS A 1 90 ? -52.968 -17.776 78.753 1.00 87.38 90 LYS A N 1
ATOM 745 C CA . LYS A 1 90 ? -51.908 -16.750 78.739 1.00 87.38 90 LYS A CA 1
ATOM 746 C C . LYS A 1 90 ? -50.519 -17.314 78.442 1.00 87.38 90 LYS A C 1
ATOM 748 O O . LYS A 1 90 ? -49.681 -16.613 77.885 1.00 87.38 90 LYS A O 1
ATOM 753 N N . ILE A 1 91 ? -50.256 -18.559 78.846 1.00 87.00 91 ILE A N 1
ATOM 754 C CA . ILE A 1 91 ? -48.969 -19.225 78.597 1.00 87.00 91 ILE A CA 1
ATOM 755 C C . ILE A 1 91 ? -48.815 -19.484 77.099 1.00 87.00 91 ILE A C 1
ATOM 757 O O . ILE A 1 91 ? -47.846 -19.022 76.506 1.00 87.00 91 ILE A O 1
ATOM 761 N N . LEU A 1 92 ? -49.823 -20.111 76.487 1.00 87.94 92 LEU A N 1
ATOM 762 C CA . LEU A 1 92 ? -49.845 -20.398 75.057 1.00 87.94 92 LEU A CA 1
ATOM 763 C C . LEU A 1 92 ? -49.733 -19.115 74.223 1.00 87.94 92 LEU A C 1
ATOM 765 O O . LEU A 1 92 ? -48.906 -19.037 73.322 1.00 87.94 92 LEU A O 1
ATOM 769 N N . ALA A 1 93 ? -50.499 -18.075 74.573 1.00 87.38 93 ALA A N 1
ATOM 770 C CA . ALA A 1 93 ? -50.427 -16.788 73.887 1.00 87.38 93 ALA A CA 1
ATOM 771 C C . ALA A 1 93 ? -49.022 -16.160 73.961 1.00 87.38 93 ALA A C 1
ATOM 773 O O . ALA A 1 93 ? -48.542 -15.611 72.973 1.00 87.38 93 ALA A O 1
ATOM 774 N N . LYS A 1 94 ? -48.339 -16.247 75.111 1.00 89.00 94 LYS A N 1
ATOM 775 C CA . LYS A 1 94 ? -46.970 -15.726 75.274 1.00 89.00 94 LYS A CA 1
ATOM 776 C C . LYS A 1 94 ? -45.934 -16.511 74.475 1.00 89.00 94 LYS A C 1
ATOM 778 O O . LYS A 1 94 ? -45.036 -15.899 73.908 1.00 89.00 94 LYS A O 1
ATOM 783 N N . GLU A 1 95 ? -46.034 -17.835 74.450 1.00 89.50 95 GLU A N 1
ATOM 784 C CA . GLU A 1 95 ? -45.109 -18.684 73.693 1.00 89.50 95 GLU A CA 1
ATOM 785 C C . GLU A 1 95 ? -45.263 -18.465 72.183 1.00 89.50 95 GLU A C 1
ATOM 787 O O . GLU A 1 95 ? -44.271 -18.251 71.494 1.00 89.50 95 GLU A O 1
ATOM 792 N N . MET A 1 96 ? -46.505 -18.403 71.689 1.00 91.00 96 MET A N 1
ATOM 793 C CA . MET A 1 96 ? -46.787 -18.115 70.280 1.00 91.00 96 MET A CA 1
ATOM 794 C C . MET A 1 96 ? -46.293 -16.726 69.864 1.00 91.00 96 MET A C 1
ATOM 796 O O . MET A 1 96 ? -45.739 -16.585 68.780 1.00 91.00 96 MET A O 1
ATOM 800 N N . ARG A 1 97 ? -46.442 -15.709 70.728 1.00 88.81 97 ARG A N 1
ATOM 801 C CA . ARG A 1 97 ? -45.857 -14.375 70.493 1.00 88.81 97 ARG A CA 1
ATOM 802 C C . ARG A 1 97 ? -44.336 -14.419 70.419 1.00 88.81 97 ARG A C 1
ATOM 804 O O . ARG A 1 97 ? -43.766 -13.768 69.557 1.00 88.81 97 ARG A O 1
ATOM 811 N N . ARG A 1 98 ? -43.684 -15.168 71.311 1.00 89.38 98 ARG A N 1
ATOM 812 C CA . ARG A 1 98 ? -42.221 -15.273 71.330 1.00 89.38 98 ARG A CA 1
ATOM 813 C C . ARG A 1 98 ? -41.685 -15.888 70.041 1.00 89.38 98 ARG A C 1
ATOM 815 O O . ARG A 1 98 ? -40.842 -15.273 69.412 1.00 89.38 98 ARG A O 1
ATOM 822 N N . ASP A 1 99 ? -42.230 -17.028 69.620 1.00 88.44 99 ASP A N 1
ATOM 823 C CA . ASP A 1 99 ? -41.809 -17.680 68.369 1.00 88.44 99 ASP A CA 1
ATOM 824 C C . ASP A 1 99 ? -42.017 -16.777 67.145 1.00 88.44 99 ASP A C 1
ATOM 826 O O . ASP A 1 99 ? -41.265 -16.832 66.177 1.00 88.44 99 ASP A O 1
ATOM 830 N N . CYS A 1 100 ? -43.043 -15.930 67.199 1.00 87.00 100 CYS A N 1
ATOM 831 C CA . CYS A 1 100 ? -43.317 -14.933 66.180 1.00 87.00 100 CYS A CA 1
ATOM 832 C C . CYS A 1 100 ? -42.222 -13.872 66.078 1.00 87.00 100 CYS A C 1
ATOM 834 O O . CYS A 1 100 ? -41.761 -13.568 64.980 1.00 87.00 100 CYS A O 1
ATOM 836 N N . MET A 1 101 ? -41.797 -13.345 67.226 1.00 85.50 101 MET A N 1
ATOM 837 C CA . MET A 1 101 ? -40.707 -12.376 67.304 1.00 85.50 101 MET A CA 1
ATOM 838 C C . MET A 1 101 ? -39.371 -13.014 66.906 1.00 85.50 101 MET A C 1
ATOM 840 O O . MET A 1 101 ? -38.611 -12.403 66.163 1.00 85.50 101 MET A O 1
ATOM 844 N N . ASP A 1 102 ? -39.115 -14.256 67.328 1.00 87.19 102 ASP A N 1
ATOM 845 C CA . ASP A 1 102 ? -37.884 -14.984 67.001 1.00 87.19 102 ASP A CA 1
ATOM 846 C C . ASP A 1 102 ? -37.747 -15.209 65.480 1.00 87.19 102 ASP A C 1
ATOM 848 O O . ASP A 1 102 ? -36.676 -14.980 64.916 1.00 87.19 102 ASP A O 1
ATOM 852 N N . ASN A 1 103 ? -38.836 -15.582 64.795 1.00 86.12 103 ASN A N 1
ATOM 853 C CA . ASN A 1 103 ? -38.843 -15.736 63.334 1.00 86.12 103 ASN A CA 1
ATOM 854 C C . ASN A 1 103 ? -38.633 -14.393 62.614 1.00 86.12 103 ASN A C 1
ATOM 856 O O . ASN A 1 103 ? -37.838 -14.306 61.680 1.00 86.12 103 ASN A O 1
ATOM 860 N N . GLN A 1 104 ? -39.290 -13.325 63.076 1.00 84.44 104 GLN A N 1
ATOM 861 C CA . GLN A 1 104 ? -39.115 -11.984 62.510 1.00 84.44 104 GLN A CA 1
ATOM 862 C C . GLN A 1 104 ? -37.671 -11.474 62.693 1.00 84.44 104 GLN A C 1
ATOM 864 O O . GLN A 1 104 ? -37.101 -10.844 61.796 1.00 84.44 104 GLN A O 1
ATOM 869 N N . GLU A 1 105 ? -37.038 -11.768 63.831 1.00 86.06 105 GLU A N 1
ATOM 870 C CA . GLU A 1 105 ? -35.615 -11.497 64.046 1.00 86.06 105 GLU A CA 1
ATOM 871 C C . GLU A 1 105 ? -34.714 -12.306 63.103 1.00 86.06 105 GLU A C 1
ATOM 873 O O . GLU A 1 105 ? -33.721 -11.781 62.594 1.00 86.06 105 GLU A O 1
ATOM 878 N N . GLU A 1 106 ? -35.023 -13.578 62.856 1.00 87.88 106 GLU A N 1
ATOM 879 C CA . GLU A 1 106 ? -34.239 -14.410 61.942 1.00 87.88 106 GLU A CA 1
ATOM 880 C C . GLU A 1 106 ? -34.329 -13.901 60.495 1.00 87.88 106 GLU A C 1
ATOM 882 O O . GLU A 1 106 ? -33.296 -13.739 59.833 1.00 87.88 106 GLU A O 1
ATOM 887 N N . ASP A 1 107 ? -35.530 -13.546 60.039 1.00 86.12 107 ASP A N 1
ATOM 888 C CA . ASP A 1 107 ? -35.765 -12.992 58.705 1.00 86.12 107 ASP A CA 1
ATOM 889 C C . ASP A 1 107 ? -35.073 -11.640 58.520 1.00 86.12 107 ASP A C 1
ATOM 891 O O . ASP A 1 107 ? -34.385 -11.416 57.518 1.00 86.12 107 ASP A O 1
ATOM 895 N N . THR A 1 108 ? -35.170 -10.745 59.508 1.00 86.44 108 THR A N 1
ATOM 896 C CA . THR A 1 108 ? -34.483 -9.443 59.462 1.00 86.44 108 THR A CA 1
ATOM 897 C C . THR A 1 108 ? -32.962 -9.594 59.486 1.00 86.44 108 THR A C 1
ATOM 899 O O . THR A 1 108 ? -32.270 -8.913 58.725 1.00 86.44 108 THR A O 1
ATOM 902 N N . ARG A 1 109 ? -32.409 -10.530 60.272 1.00 91.12 109 ARG A N 1
ATOM 903 C CA . ARG A 1 109 ? -30.969 -10.855 60.239 1.00 91.12 109 ARG A CA 1
ATOM 904 C C . ARG A 1 109 ? -30.546 -11.441 58.894 1.00 91.12 109 ARG A C 1
ATOM 906 O O . ARG A 1 109 ? -29.457 -11.128 58.410 1.00 91.12 109 ARG A O 1
ATOM 913 N N . SER A 1 110 ? -31.377 -12.287 58.289 1.00 91.25 110 SER A N 1
ATOM 914 C CA . SER A 1 110 ? -31.132 -12.859 56.962 1.00 91.25 110 SER A CA 1
ATOM 915 C C . SER A 1 110 ? -31.118 -11.771 55.884 1.00 91.25 110 SER A C 1
ATOM 917 O O . SER A 1 110 ? -30.166 -11.692 55.105 1.00 91.25 110 SER A O 1
ATOM 919 N N . ALA A 1 111 ? -32.101 -10.866 55.902 1.00 91.50 111 ALA A N 1
ATOM 920 C CA . ALA A 1 111 ? -32.165 -9.712 55.009 1.00 91.50 111 ALA A CA 1
ATOM 921 C C . ALA A 1 111 ? -30.950 -8.787 55.180 1.00 91.50 111 ALA A C 1
ATOM 923 O O . ALA A 1 111 ? -30.350 -8.362 54.194 1.00 91.50 111 ALA A O 1
ATOM 924 N N . PHE A 1 112 ? -30.514 -8.540 56.419 1.00 92.50 112 PHE A N 1
ATOM 925 C CA . PHE A 1 112 ? -29.327 -7.724 56.686 1.00 92.50 112 PHE A CA 1
ATOM 926 C C . PHE A 1 112 ? -28.053 -8.345 56.096 1.00 92.50 112 PHE A C 1
ATOM 928 O O . PHE A 1 112 ? -27.271 -7.654 55.447 1.00 92.50 112 PHE A O 1
ATOM 935 N N . LYS A 1 113 ? -27.873 -9.667 56.234 1.00 93.62 113 LYS A N 1
ATOM 936 C CA . LYS A 1 113 ? -26.753 -10.389 55.601 1.00 93.62 113 LYS A CA 1
ATOM 937 C C . LYS A 1 113 ? -26.794 -10.317 54.074 1.00 93.62 113 LYS A C 1
ATOM 939 O O . LYS A 1 113 ? -25.744 -10.344 53.437 1.00 93.62 113 LYS A O 1
ATOM 944 N N . GLN A 1 114 ? -27.982 -10.281 53.471 1.00 93.19 114 GLN A N 1
ATOM 945 C CA . GLN A 1 114 ? -28.118 -10.114 52.022 1.00 93.19 114 GLN A CA 1
ATOM 946 C C . GLN A 1 114 ? -27.739 -8.697 51.586 1.00 93.19 114 GLN A C 1
ATOM 948 O O . GLN A 1 114 ? -26.954 -8.554 50.652 1.00 93.19 114 GLN A O 1
ATOM 953 N N . LEU A 1 115 ? -28.208 -7.674 52.305 1.00 93.81 115 LEU A N 1
ATOM 954 C CA . LEU A 1 115 ? -27.842 -6.277 52.052 1.00 93.81 115 LEU A CA 1
ATOM 955 C C . LEU A 1 115 ? -26.335 -6.033 52.203 1.00 93.81 115 LEU A C 1
ATOM 957 O O . LEU A 1 115 ? -25.744 -5.286 51.427 1.00 93.81 115 LEU A O 1
ATOM 961 N N . GLU A 1 116 ? -25.688 -6.684 53.170 1.00 94.00 116 GLU A N 1
ATOM 962 C CA . GLU A 1 116 ? -24.235 -6.596 53.346 1.00 94.00 116 GLU A CA 1
ATOM 963 C C . GLU A 1 116 ? -23.483 -7.172 52.134 1.00 94.00 116 GLU A C 1
ATOM 965 O O . GLU A 1 116 ? -22.588 -6.521 51.597 1.00 94.00 116 GLU A O 1
ATOM 970 N N . LYS A 1 117 ? -23.925 -8.324 51.611 1.00 95.19 117 LYS A N 1
ATOM 971 C CA . LYS A 1 117 ? -23.386 -8.886 50.359 1.00 95.19 117 LYS A CA 1
ATOM 972 C C . LYS A 1 117 ? -23.630 -7.981 49.153 1.00 95.19 117 LYS A C 1
ATOM 974 O O . LYS A 1 117 ? -22.780 -7.894 48.274 1.00 95.19 117 LYS A O 1
ATOM 979 N N . GLU A 1 118 ? -24.786 -7.330 49.082 1.00 93.94 118 GLU A N 1
ATOM 980 C CA . GLU A 1 118 ? -25.108 -6.409 47.991 1.00 93.94 118 GLU A CA 1
ATOM 981 C C . GLU A 1 118 ? -24.195 -5.177 48.011 1.00 93.94 118 GLU A C 1
ATOM 983 O O . GLU A 1 118 ? -23.694 -4.755 46.968 1.00 93.94 118 GLU A O 1
ATOM 988 N N . LYS A 1 119 ? -23.875 -4.669 49.204 1.00 95.19 119 LYS A N 1
ATOM 989 C CA . LYS A 1 119 ? -22.906 -3.585 49.385 1.00 95.19 119 LYS A CA 1
ATOM 990 C C . LYS A 1 119 ? -21.497 -3.979 48.926 1.00 95.19 119 LYS A C 1
ATOM 992 O O . LYS A 1 119 ? -20.821 -3.166 48.297 1.00 95.19 119 LYS A O 1
ATOM 997 N N . ASP A 1 120 ? -21.071 -5.216 49.182 1.00 95.50 120 ASP A N 1
ATOM 998 C CA . ASP A 1 120 ? -19.789 -5.744 48.689 1.00 95.50 120 ASP A CA 1
ATOM 999 C C . ASP A 1 120 ? -19.759 -5.890 47.157 1.00 95.50 120 ASP A C 1
ATOM 1001 O O . ASP A 1 120 ? -18.731 -5.679 46.509 1.00 95.50 120 ASP A O 1
ATOM 1005 N N . LEU A 1 121 ? -20.894 -6.225 46.541 1.00 95.12 121 LEU A N 1
ATOM 1006 C CA . LEU A 1 121 ? -21.011 -6.243 45.081 1.00 95.12 121 LEU A CA 1
ATOM 1007 C C . LEU A 1 121 ? -20.972 -4.827 44.496 1.00 95.12 121 LEU A C 1
ATOM 1009 O O . LEU A 1 121 ? -20.346 -4.608 43.458 1.00 95.12 121 LEU A O 1
ATOM 1013 N N . GLU A 1 122 ? -21.590 -3.851 45.164 1.00 95.75 122 GLU A N 1
ATOM 1014 C CA . GLU A 1 122 ? -21.562 -2.452 44.738 1.00 95.75 122 GLU A CA 1
ATOM 1015 C C . GLU A 1 122 ? -20.139 -1.872 44.774 1.00 95.75 122 GLU A C 1
ATOM 1017 O O . GLU A 1 122 ? -19.718 -1.191 43.833 1.00 95.75 122 GLU A O 1
ATOM 1022 N N . THR A 1 123 ? -19.369 -2.155 45.830 1.00 95.94 123 THR A N 1
ATOM 1023 C CA . THR A 1 123 ? -17.966 -1.718 45.918 1.00 95.94 123 THR A CA 1
ATOM 1024 C C . THR A 1 123 ? -17.124 -2.349 44.815 1.00 95.94 123 THR A C 1
ATOM 1026 O O . THR A 1 123 ? -16.395 -1.628 44.129 1.00 95.94 123 THR A O 1
ATOM 1029 N N . ARG A 1 124 ? -17.295 -3.649 44.551 1.00 95.56 124 ARG A N 1
ATOM 1030 C CA . ARG A 1 124 ? -16.584 -4.341 43.470 1.00 95.56 124 ARG A CA 1
ATOM 1031 C C . ARG A 1 124 ? -16.957 -3.828 42.078 1.00 95.56 124 ARG A C 1
ATOM 1033 O O . ARG A 1 124 ? -16.083 -3.690 41.225 1.00 95.56 124 ARG A O 1
ATOM 1040 N N . ASN A 1 125 ? -18.220 -3.474 41.843 1.00 94.00 125 ASN A N 1
ATOM 1041 C CA . ASN A 1 125 ? -18.637 -2.839 40.589 1.00 94.00 125 ASN A CA 1
ATOM 1042 C C . ASN A 1 125 ? -17.968 -1.472 40.393 1.00 94.00 125 ASN A C 1
ATOM 1044 O O . ASN A 1 125 ? -17.451 -1.199 39.311 1.00 94.00 125 ASN A O 1
ATOM 1048 N N . LYS A 1 126 ? -17.886 -0.646 41.445 1.00 96.31 126 LYS A N 1
ATOM 1049 C CA . LYS A 1 126 ? -17.177 0.646 41.386 1.00 96.31 126 LYS A CA 1
ATOM 1050 C C . LYS A 1 126 ? -15.683 0.486 41.098 1.00 96.31 126 LYS A C 1
ATOM 1052 O O . LYS A 1 126 ? -15.089 1.360 40.468 1.00 96.31 126 LYS A O 1
ATOM 1057 N N . GLU A 1 127 ? -15.055 -0.588 41.570 1.00 96.56 127 GLU A N 1
ATOM 1058 C CA . GLU A 1 127 ? -13.657 -0.906 41.248 1.00 96.56 127 GLU A CA 1
ATOM 1059 C C . GLU A 1 127 ? -13.495 -1.306 39.778 1.00 96.56 127 GLU A C 1
ATOM 1061 O O . GLU A 1 127 ? -12.681 -0.704 39.076 1.00 96.56 127 GLU A O 1
ATOM 1066 N N . MET A 1 128 ? -14.332 -2.219 39.275 1.00 96.12 128 MET A N 1
ATOM 1067 C CA . MET A 1 128 ? -14.298 -2.634 37.866 1.00 96.12 128 MET A CA 1
ATOM 1068 C C . MET A 1 128 ? -14.575 -1.472 36.900 1.00 96.12 128 MET A C 1
ATOM 1070 O O . MET A 1 128 ? -13.948 -1.375 35.847 1.00 96.12 128 MET A O 1
ATOM 1074 N N . GLU A 1 129 ? -15.467 -0.542 37.250 1.00 96.19 129 GLU A N 1
ATOM 1075 C CA . GLU A 1 129 ? -15.709 0.664 36.446 1.00 96.19 129 GLU A CA 1
ATOM 1076 C C . GLU A 1 129 ? -14.468 1.563 36.344 1.00 96.19 129 GLU A C 1
ATOM 1078 O O . GLU A 1 129 ? -14.192 2.128 35.278 1.00 96.19 129 GLU A O 1
ATOM 1083 N N . LYS A 1 130 ? -13.690 1.681 37.429 1.00 96.94 130 LYS A N 1
ATOM 1084 C CA . LYS A 1 130 ? -12.428 2.435 37.428 1.00 96.94 130 LYS A CA 1
ATOM 1085 C C . LYS A 1 130 ? -11.367 1.748 36.572 1.00 96.94 130 LYS A C 1
ATOM 1087 O O . LYS A 1 130 ? -10.686 2.437 35.811 1.00 96.94 130 LYS A O 1
ATOM 1092 N N . GLU A 1 131 ? -11.247 0.424 36.662 1.00 96.25 131 GLU A N 1
ATOM 1093 C CA . GLU A 1 131 ? -10.329 -0.364 35.827 1.00 96.25 131 GLU A CA 1
ATOM 1094 C C . GLU A 1 131 ? -10.679 -0.226 34.341 1.00 96.25 131 GLU A C 1
ATOM 1096 O O . GLU A 1 131 ? -9.825 0.141 33.533 1.00 96.25 131 GLU A O 1
ATOM 1101 N N . LEU A 1 132 ? -11.958 -0.371 33.987 1.00 96.12 132 LEU A N 1
ATOM 1102 C CA . LEU A 1 132 ? -12.431 -0.203 32.613 1.00 96.12 132 LEU A CA 1
ATOM 1103 C C . LEU A 1 132 ? -12.160 1.212 32.074 1.00 96.12 132 LEU A C 1
ATOM 1105 O O . LEU A 1 132 ? -11.818 1.392 30.902 1.00 96.12 132 LEU A O 1
ATOM 1109 N N . ALA A 1 133 ? -12.319 2.242 32.909 1.00 96.06 133 ALA A N 1
ATOM 1110 C CA . ALA A 1 133 ? -12.003 3.615 32.526 1.00 96.06 133 ALA A CA 1
ATOM 1111 C C . ALA A 1 133 ? -10.497 3.817 32.275 1.00 96.06 133 ALA A C 1
ATOM 1113 O O . ALA A 1 133 ? -10.127 4.554 31.355 1.00 96.06 133 ALA A O 1
ATOM 1114 N N . LEU A 1 134 ? -9.635 3.163 33.059 1.00 97.06 134 LEU A N 1
ATOM 1115 C CA . LEU A 1 134 ? -8.185 3.192 32.872 1.00 97.06 134 LEU A CA 1
ATOM 1116 C C . LEU A 1 134 ? -7.779 2.486 31.571 1.00 97.06 134 LEU A C 1
ATOM 1118 O O . LEU A 1 134 ? -7.051 3.072 30.768 1.00 97.06 134 LEU A O 1
ATOM 1122 N N . GLU A 1 135 ? -8.304 1.288 31.316 1.00 96.12 135 GLU A N 1
ATOM 1123 C CA . GLU A 1 135 ? -8.034 0.538 30.084 1.00 96.12 135 GLU A CA 1
ATOM 1124 C C . GLU A 1 135 ? -8.481 1.303 28.835 1.00 96.12 135 GLU A C 1
ATOM 1126 O O . GLU A 1 135 ? -7.749 1.379 27.848 1.00 96.12 135 GLU A O 1
ATOM 1131 N N . LYS A 1 136 ? -9.653 1.954 28.876 1.00 96.69 136 LYS A N 1
ATOM 1132 C CA . LYS A 1 136 ? -10.119 2.803 27.767 1.00 96.69 136 LYS A CA 1
ATOM 1133 C C . LYS A 1 136 ? -9.146 3.943 27.463 1.00 96.69 136 LYS A C 1
ATOM 1135 O O . LYS A 1 136 ? -8.926 4.249 26.293 1.00 96.69 136 LYS A O 1
ATOM 1140 N N . ARG A 1 137 ? -8.546 4.561 28.486 1.00 96.00 137 ARG A N 1
ATOM 1141 C CA . ARG A 1 137 ? -7.532 5.615 28.299 1.00 96.00 137 ARG A CA 1
ATOM 1142 C C . ARG A 1 137 ? -6.248 5.055 27.692 1.00 96.00 137 ARG A C 1
ATOM 1144 O O . ARG A 1 137 ? -5.749 5.626 26.726 1.00 96.00 137 ARG A O 1
ATOM 1151 N N . GLN A 1 138 ? -5.764 3.924 28.205 1.00 95.88 138 GLN A N 1
ATOM 1152 C CA . GLN A 1 138 ? -4.578 3.250 27.668 1.00 95.88 138 GLN A CA 1
ATOM 1153 C C . GLN A 1 138 ? -4.770 2.841 26.205 1.00 95.88 138 GLN A C 1
ATOM 1155 O O . GLN A 1 138 ? -3.878 3.039 25.384 1.00 95.88 138 GLN A O 1
ATOM 1160 N N . LYS A 1 139 ? -5.957 2.339 25.848 1.00 95.25 139 LYS A N 1
ATOM 1161 C CA . LYS A 1 139 ? -6.295 1.991 24.466 1.00 95.25 139 LYS A CA 1
ATOM 1162 C C . LYS A 1 139 ? -6.178 3.196 23.529 1.00 95.25 139 LYS A C 1
ATOM 1164 O O . LYS A 1 139 ? -5.530 3.087 22.494 1.00 95.25 139 LYS A O 1
ATOM 1169 N N . VAL A 1 140 ? -6.751 4.343 23.900 1.00 96.25 140 VAL A N 1
ATOM 1170 C CA . VAL A 1 140 ? -6.668 5.574 23.090 1.00 96.25 140 VAL A CA 1
ATOM 1171 C C . VAL A 1 140 ? -5.217 6.038 22.925 1.00 96.25 140 VAL A C 1
ATOM 1173 O O . VAL A 1 140 ? -4.810 6.441 21.834 1.00 96.25 140 VAL A O 1
ATOM 1176 N N . GLU A 1 141 ? -4.412 5.954 23.985 1.00 96.69 141 GLU A N 1
ATOM 1177 C CA . GLU A 1 141 ? -2.991 6.305 23.928 1.00 96.69 141 GLU A CA 1
ATOM 1178 C C . GLU A 1 141 ? -2.219 5.387 22.967 1.00 96.69 141 GLU A C 1
ATOM 1180 O O . GLU A 1 141 ? -1.499 5.874 22.089 1.00 96.69 141 GLU A O 1
ATOM 1185 N N . LEU A 1 142 ? -2.421 4.071 23.071 1.00 95.62 142 LEU A N 1
ATOM 1186 C CA . LEU A 1 142 ? -1.793 3.085 22.192 1.00 95.62 142 LEU A CA 1
ATOM 1187 C C . LEU A 1 142 ? -2.219 3.264 20.731 1.00 95.62 142 LEU A C 1
ATOM 1189 O O . LEU A 1 142 ? -1.361 3.267 19.851 1.00 95.62 142 LEU A O 1
ATOM 1193 N N . GLU A 1 143 ? -3.504 3.497 20.462 1.00 95.69 143 GLU A N 1
ATOM 1194 C CA . GLU A 1 143 ? -4.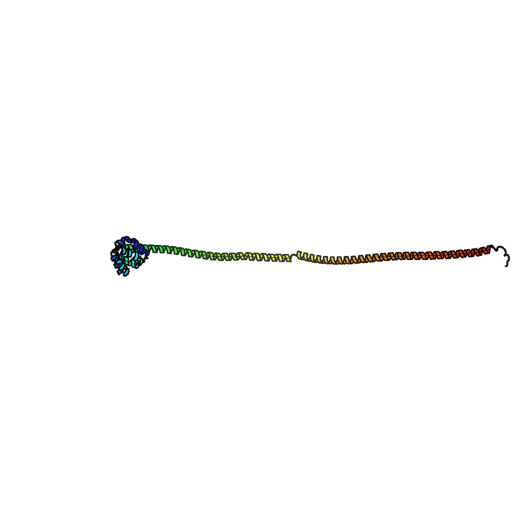003 3.784 19.111 1.00 95.69 143 GLU A CA 1
ATOM 1195 C C . GLU A 1 143 ? -3.345 5.037 18.514 1.00 95.69 143 GLU A C 1
ATOM 1197 O O . GLU A 1 143 ? -2.958 5.044 17.343 1.00 95.69 143 GLU A O 1
ATOM 1202 N N . SER A 1 144 ? -3.145 6.089 19.315 1.00 94.94 144 SER A N 1
ATOM 1203 C CA . SER A 1 144 ? -2.441 7.296 18.863 1.00 94.94 144 SER A CA 1
ATOM 1204 C C . SER A 1 144 ? -0.966 7.028 18.532 1.00 94.94 144 SER A C 1
ATOM 1206 O O . SER A 1 144 ? -0.422 7.599 17.582 1.00 94.94 144 SER A O 1
ATOM 1208 N N . ARG A 1 145 ? -0.317 6.133 19.288 1.00 95.25 145 ARG A N 1
ATOM 1209 C CA . ARG A 1 145 ? 1.082 5.747 19.082 1.00 95.25 145 ARG A CA 1
ATOM 1210 C C . ARG A 1 145 ? 1.248 4.877 17.841 1.00 95.25 145 ARG A C 1
ATOM 1212 O O . ARG A 1 145 ? 2.190 5.101 17.087 1.00 95.25 145 ARG A O 1
ATOM 1219 N N . ILE A 1 146 ? 0.310 3.962 17.595 1.00 93.38 146 ILE A N 1
ATOM 1220 C CA . ILE A 1 146 ? 0.256 3.155 16.370 1.00 93.38 146 ILE A CA 1
ATOM 1221 C C . ILE A 1 146 ? 0.146 4.066 15.144 1.00 93.38 146 ILE A C 1
ATOM 1223 O O . ILE A 1 146 ? 0.974 3.957 14.247 1.00 93.38 146 ILE A O 1
ATOM 1227 N N . ARG A 1 147 ? -0.779 5.038 15.135 1.00 92.69 147 ARG A N 1
ATOM 1228 C CA . ARG A 1 147 ? -0.919 5.974 13.999 1.00 92.69 147 ARG A CA 1
ATOM 1229 C C . ARG A 1 147 ? 0.375 6.728 13.685 1.00 92.69 147 ARG A C 1
ATOM 1231 O O . ARG A 1 147 ? 0.750 6.838 12.523 1.00 92.69 147 ARG A O 1
ATOM 1238 N N . LYS A 1 148 ? 1.084 7.217 14.710 1.00 92.69 148 LYS A N 1
ATOM 1239 C CA . LYS A 1 148 ? 2.381 7.893 14.523 1.00 92.69 148 LYS A CA 1
ATOM 1240 C C . LYS A 1 148 ? 3.423 6.961 13.899 1.00 92.69 148 LYS A C 1
ATOM 1242 O O . LYS A 1 148 ? 4.073 7.343 12.929 1.00 92.69 148 LYS A O 1
ATOM 1247 N N . LEU A 1 149 ? 3.532 5.736 14.418 1.00 91.06 149 LEU A N 1
ATOM 1248 C CA . LEU A 1 149 ? 4.461 4.722 13.912 1.00 91.06 149 LEU A CA 1
ATOM 1249 C C . LEU A 1 149 ? 4.117 4.242 12.495 1.00 91.06 149 LEU A C 1
ATOM 1251 O O . LEU A 1 149 ? 5.010 3.812 11.777 1.00 91.06 149 LEU A O 1
ATOM 1255 N N . GLU A 1 150 ? 2.858 4.321 12.066 1.00 91.12 150 GLU A N 1
ATOM 1256 C CA . GLU A 1 150 ? 2.454 4.011 10.688 1.00 91.12 150 GLU A CA 1
ATOM 1257 C C . GLU A 1 150 ? 2.748 5.151 9.697 1.00 91.12 150 GLU A C 1
ATOM 1259 O O . GLU A 1 150 ? 2.934 4.905 8.501 1.00 91.12 150 GLU A O 1
ATOM 1264 N N . GLU A 1 151 ? 2.779 6.404 10.160 1.00 89.88 151 GLU A N 1
ATOM 1265 C CA . GLU A 1 151 ? 3.039 7.578 9.318 1.00 89.88 151 GLU A CA 1
ATOM 1266 C C . GLU A 1 151 ? 4.532 7.863 9.106 1.00 89.88 151 GLU A C 1
ATOM 1268 O O . GLU A 1 151 ? 4.926 8.256 8.005 1.00 89.88 151 GLU A O 1
ATOM 1273 N N . GLU A 1 152 ? 5.370 7.669 10.127 1.00 89.75 152 GLU A N 1
ATOM 1274 C CA . GLU A 1 152 ? 6.825 7.870 10.049 1.00 89.75 152 GLU A CA 1
ATOM 1275 C C . GLU A 1 152 ? 7.512 7.103 8.900 1.00 89.75 152 GLU A C 1
ATOM 1277 O O . GLU A 1 152 ? 8.190 7.746 8.092 1.00 89.75 152 GLU A O 1
ATOM 1282 N N . PRO A 1 153 ? 7.321 5.779 8.730 1.00 85.62 153 PRO A N 1
ATOM 1283 C CA . PRO A 1 153 ? 7.977 5.035 7.659 1.00 85.62 153 PRO A CA 1
ATOM 1284 C C . PRO A 1 153 ? 7.488 5.473 6.277 1.00 85.62 153 PRO A C 1
ATOM 1286 O O . PRO A 1 153 ? 8.280 5.523 5.340 1.00 85.62 153 PRO A O 1
ATOM 1289 N N . LYS A 1 154 ? 6.214 5.866 6.134 1.00 87.12 154 LYS A N 1
ATOM 1290 C CA . LYS A 1 154 ? 5.687 6.385 4.859 1.00 87.12 154 LYS A CA 1
ATOM 1291 C C . LYS A 1 154 ? 6.392 7.678 4.451 1.00 87.12 154 LYS A C 1
ATOM 1293 O O . LYS A 1 154 ? 6.715 7.845 3.277 1.00 87.12 154 LYS A O 1
ATOM 1298 N N . LYS A 1 155 ? 6.653 8.574 5.410 1.00 87.44 155 LYS A N 1
ATOM 1299 C CA . LYS A 1 155 ? 7.398 9.820 5.168 1.00 87.44 155 LYS A CA 1
ATOM 1300 C C . LYS A 1 155 ? 8.855 9.536 4.810 1.00 87.44 155 LYS A C 1
ATOM 1302 O O . LYS A 1 155 ? 9.336 10.069 3.816 1.00 87.44 155 LYS A O 1
ATOM 1307 N N . LEU A 1 156 ? 9.521 8.655 5.559 1.00 86.81 156 LEU A N 1
ATOM 1308 C CA . LEU A 1 156 ? 10.920 8.290 5.311 1.00 86.81 156 LEU A CA 1
ATOM 1309 C C . LEU A 1 156 ? 11.119 7.647 3.933 1.00 86.81 156 LEU A C 1
ATOM 1311 O O . LEU A 1 156 ? 11.965 8.103 3.169 1.00 86.81 156 LEU A O 1
ATOM 1315 N N . VAL A 1 157 ? 10.285 6.667 3.570 1.00 90.31 157 VAL A N 1
ATOM 1316 C CA . VAL A 1 157 ? 10.348 6.013 2.252 1.00 90.31 157 VAL A CA 1
ATOM 1317 C C . VAL A 1 157 ? 10.096 7.020 1.129 1.00 90.31 157 VAL A C 1
ATOM 1319 O O . VAL A 1 157 ? 10.786 7.002 0.109 1.00 90.31 157 VAL A O 1
ATOM 1322 N N . HIS A 1 158 ? 9.134 7.931 1.298 1.00 87.81 158 HIS A N 1
ATOM 1323 C CA . HIS A 1 158 ? 8.878 8.957 0.291 1.00 87.81 158 HIS A CA 1
ATOM 1324 C C . HIS A 1 158 ? 10.066 9.921 0.130 1.00 87.81 158 HIS A C 1
ATOM 1326 O O . HIS A 1 158 ? 10.457 10.231 -0.994 1.00 87.81 158 HIS A O 1
ATOM 1332 N N . GLU A 1 159 ? 10.687 10.355 1.229 1.00 88.56 159 GLU A N 1
ATOM 1333 C CA . GLU A 1 159 ? 11.860 11.230 1.176 1.00 88.56 159 GLU A CA 1
ATOM 1334 C C . GLU A 1 159 ? 13.090 10.555 0.557 1.00 88.56 159 GLU A C 1
ATOM 1336 O O . GLU A 1 159 ? 13.783 11.181 -0.250 1.00 88.56 159 GLU A O 1
ATOM 1341 N N . GLU A 1 160 ? 13.378 9.301 0.911 1.00 90.31 160 GLU A N 1
ATOM 1342 C CA . GLU A 1 160 ? 14.515 8.558 0.355 1.00 90.31 160 GLU A CA 1
ATOM 1343 C C . GLU A 1 160 ? 14.337 8.297 -1.138 1.00 90.31 160 GLU A C 1
ATOM 1345 O O . GLU A 1 160 ? 15.229 8.619 -1.926 1.00 90.31 160 GLU A O 1
ATOM 1350 N N . THR A 1 161 ? 13.156 7.829 -1.550 1.00 90.38 161 THR A N 1
ATOM 1351 C CA . THR A 1 161 ? 12.867 7.568 -2.968 1.00 90.38 161 THR A CA 1
ATOM 1352 C C . THR A 1 161 ? 12.937 8.839 -3.816 1.00 90.38 161 THR A C 1
ATOM 1354 O O . THR A 1 161 ? 13.485 8.817 -4.919 1.00 90.38 161 THR A O 1
ATOM 1357 N N . GLU A 1 162 ? 12.454 9.979 -3.317 1.00 89.62 162 GLU A N 1
ATOM 1358 C CA . GLU A 1 162 ? 12.577 11.256 -4.029 1.00 89.62 162 GLU A CA 1
ATOM 1359 C C . GLU A 1 162 ? 14.022 11.779 -4.067 1.00 89.62 162 GLU A C 1
ATOM 1361 O O . GLU A 1 162 ? 14.451 12.346 -5.079 1.00 89.62 162 GLU A O 1
ATOM 1366 N N . ARG A 1 163 ? 14.819 11.563 -3.011 1.00 90.50 163 ARG A N 1
ATOM 1367 C CA . ARG A 1 163 ? 16.257 11.890 -3.025 1.00 90.50 163 ARG A CA 1
ATOM 1368 C C . ARG A 1 163 ? 17.020 11.035 -4.035 1.00 90.50 163 ARG A C 1
ATOM 1370 O O . ARG A 1 163 ? 17.835 11.587 -4.776 1.00 90.50 163 ARG A O 1
ATOM 1377 N N . GLU A 1 164 ? 16.754 9.734 -4.097 1.00 92.50 164 GLU A N 1
ATOM 1378 C CA . GLU A 1 164 ? 17.380 8.825 -5.064 1.00 92.50 164 GLU A CA 1
ATOM 1379 C C . GLU A 1 164 ? 17.009 9.177 -6.503 1.00 92.50 164 GLU A C 1
ATOM 1381 O O . GLU A 1 164 ? 17.902 9.336 -7.335 1.00 92.50 164 GLU A O 1
ATOM 1386 N N . LYS A 1 165 ? 15.723 9.418 -6.794 1.00 90.75 165 LYS A N 1
ATOM 1387 C CA . LYS A 1 165 ? 15.291 9.883 -8.124 1.00 90.75 165 LYS A CA 1
ATOM 1388 C C . LYS A 1 165 ? 16.014 11.156 -8.550 1.00 90.75 165 LYS A C 1
ATOM 1390 O O . LYS A 1 165 ? 16.428 11.272 -9.699 1.00 90.75 165 LYS A O 1
ATOM 1395 N N . ARG A 1 166 ? 16.182 12.120 -7.637 1.00 88.44 166 ARG A N 1
ATOM 1396 C CA . ARG A 1 166 ? 16.902 13.370 -7.927 1.00 88.44 166 ARG A CA 1
ATOM 1397 C C . ARG A 1 166 ? 18.387 13.141 -8.190 1.00 88.44 166 ARG A C 1
ATOM 1399 O O . ARG A 1 166 ? 18.931 13.836 -9.042 1.00 88.44 166 ARG A O 1
ATOM 1406 N N . LYS A 1 167 ? 19.032 12.209 -7.479 1.00 91.38 167 LYS A N 1
ATOM 1407 C CA . LYS A 1 167 ? 20.428 11.821 -7.745 1.00 91.38 167 LYS A CA 1
ATOM 1408 C C . LYS A 1 167 ? 20.552 11.174 -9.121 1.00 91.38 167 LYS A C 1
ATOM 1410 O O . LYS A 1 167 ? 21.237 11.727 -9.967 1.00 91.38 167 LYS A O 1
ATOM 1415 N N . LEU A 1 168 ? 19.764 10.135 -9.394 1.00 89.06 168 LEU A N 1
ATOM 1416 C CA . LEU A 1 168 ? 19.766 9.450 -10.690 1.00 89.06 168 LEU A CA 1
ATOM 1417 C C . LEU A 1 168 ? 19.453 10.397 -11.857 1.00 89.06 168 LEU A C 1
ATOM 1419 O O . LEU A 1 168 ? 20.068 10.302 -12.912 1.00 89.06 168 LEU A O 1
ATOM 1423 N N . ALA A 1 169 ? 18.532 11.349 -11.680 1.00 86.81 169 ALA A N 1
ATOM 1424 C CA . ALA A 1 169 ? 18.226 12.343 -12.707 1.00 86.81 169 ALA A CA 1
ATOM 1425 C C . ALA A 1 169 ? 19.380 13.328 -12.964 1.00 86.81 169 ALA A C 1
ATOM 1427 O O . ALA A 1 169 ? 19.509 13.824 -14.084 1.00 86.81 169 ALA A O 1
ATOM 1428 N N . LYS A 1 170 ? 20.196 13.641 -11.948 1.00 86.12 170 LYS A N 1
ATOM 1429 C CA . LYS A 1 170 ? 21.420 14.433 -12.126 1.00 86.12 170 LYS A CA 1
ATOM 1430 C C . LYS A 1 170 ? 22.497 13.607 -12.809 1.00 86.12 170 LYS A C 1
ATOM 1432 O O . LYS A 1 170 ? 23.001 14.057 -13.828 1.00 86.12 170 LYS A O 1
ATOM 1437 N N . ASP A 1 171 ? 22.745 12.392 -12.329 1.00 84.38 171 ASP A N 1
ATOM 1438 C CA . ASP A 1 171 ? 23.741 11.487 -12.906 1.00 84.38 171 ASP A CA 1
ATOM 1439 C C . ASP A 1 171 ? 23.441 11.223 -14.389 1.00 84.38 171 ASP A C 1
ATOM 1441 O O . ASP A 1 171 ? 24.338 11.261 -15.220 1.00 84.38 171 ASP A O 1
ATOM 1445 N N . LEU A 1 172 ? 22.165 11.063 -14.758 1.00 81.94 172 LEU A N 1
ATOM 1446 C CA . LEU A 1 172 ? 21.747 10.867 -16.149 1.00 81.94 172 LEU A CA 1
ATOM 1447 C C . LEU A 1 172 ? 21.942 12.120 -17.017 1.00 81.94 172 LEU A C 1
ATOM 1449 O O . LEU A 1 172 ? 22.262 11.992 -18.196 1.00 81.94 172 LEU A O 1
ATOM 1453 N N . LYS A 1 173 ? 21.771 13.324 -16.456 1.00 79.25 173 LYS A N 1
ATOM 1454 C CA . LYS A 1 173 ? 22.079 14.587 -17.155 1.00 79.25 173 LYS A CA 1
ATOM 1455 C C . LYS A 1 173 ? 23.578 14.822 -17.294 1.00 79.25 173 LYS A C 1
ATOM 1457 O O . LYS A 1 173 ? 24.007 15.399 -18.283 1.00 79.25 173 LYS A O 1
ATOM 1462 N N . GLU A 1 174 ? 24.352 14.415 -16.297 1.00 81.25 174 GLU A N 1
ATOM 1463 C CA . GLU A 1 174 ? 25.809 14.539 -16.277 1.00 81.25 174 GLU A CA 1
ATOM 1464 C C . GLU A 1 174 ? 26.503 13.393 -17.018 1.00 81.25 174 GLU A C 1
ATOM 1466 O O . GLU A 1 174 ? 27.722 13.435 -17.188 1.00 81.25 174 GLU A O 1
ATOM 1471 N N . ASN A 1 175 ? 25.748 12.395 -17.489 1.00 86.62 175 ASN A N 1
ATOM 1472 C CA . ASN A 1 175 ? 26.277 11.272 -18.243 1.00 86.62 175 ASN A CA 1
ATOM 1473 C C . ASN A 1 175 ? 26.697 11.708 -19.657 1.00 86.62 175 ASN A C 1
ATOM 1475 O O . ASN A 1 175 ? 25.985 11.517 -20.647 1.00 86.62 175 ASN A O 1
ATOM 1479 N N . LYS A 1 176 ? 27.886 12.314 -19.716 1.00 80.38 176 LYS A N 1
ATOM 1480 C CA . LYS A 1 176 ? 28.564 12.802 -20.922 1.00 80.38 176 LYS A CA 1
ATOM 1481 C C . LYS A 1 176 ? 28.737 11.719 -21.979 1.00 80.38 176 LYS A C 1
ATOM 1483 O O . LYS A 1 176 ? 28.698 12.043 -23.158 1.00 80.38 176 LYS A O 1
ATOM 1488 N N . GLU A 1 177 ? 28.820 10.451 -21.583 1.00 80.00 177 GLU A N 1
ATOM 1489 C CA . GLU A 1 177 ? 28.942 9.325 -22.515 1.00 80.00 177 GLU A CA 1
ATOM 1490 C C . GLU A 1 177 ? 27.743 9.258 -23.475 1.00 80.00 177 GLU A C 1
ATOM 1492 O O . GLU A 1 177 ? 27.904 8.970 -24.658 1.00 80.00 177 GLU A O 1
ATOM 1497 N N . ILE A 1 178 ? 26.528 9.595 -23.015 1.00 81.25 178 ILE A N 1
ATOM 1498 C CA . ILE A 1 178 ? 25.338 9.624 -23.883 1.00 81.25 178 ILE A CA 1
ATOM 1499 C C . ILE A 1 178 ? 25.433 10.764 -24.903 1.00 81.25 178 ILE A C 1
ATOM 1501 O O . ILE A 1 178 ? 25.011 10.603 -26.052 1.00 81.25 178 ILE A O 1
ATOM 1505 N N . GLU A 1 179 ? 25.953 11.924 -24.504 1.00 82.75 179 GLU A N 1
ATOM 1506 C CA . GLU A 1 179 ? 26.153 13.049 -25.422 1.00 82.75 179 GLU A CA 1
ATOM 1507 C C . GLU A 1 179 ? 27.274 12.768 -26.427 1.00 82.75 179 GLU A C 1
ATOM 1509 O O . GLU A 1 179 ? 27.097 13.034 -27.617 1.00 82.75 179 GLU A O 1
ATOM 1514 N N . GLU A 1 180 ? 28.375 12.164 -25.983 1.00 86.38 180 GLU A N 1
ATOM 1515 C CA . GLU A 1 180 ? 29.482 11.726 -26.838 1.00 86.38 180 GLU A CA 1
ATOM 1516 C C . GLU A 1 180 ? 29.007 10.700 -27.870 1.00 86.38 180 GLU A C 1
ATOM 1518 O O . GLU A 1 180 ? 29.194 10.912 -29.068 1.00 86.38 180 GLU A O 1
ATOM 1523 N N . LEU A 1 181 ? 28.264 9.669 -27.451 1.00 88.31 181 LEU A N 1
ATOM 1524 C CA . LEU A 1 181 ? 27.674 8.686 -28.366 1.00 88.31 181 LEU A CA 1
ATOM 1525 C C . LEU A 1 181 ? 26.700 9.326 -29.367 1.00 88.31 181 LEU A C 1
ATOM 1527 O O . LEU A 1 181 ? 26.654 8.934 -30.534 1.00 88.31 181 LEU A O 1
ATOM 1531 N N . ARG A 1 182 ? 25.918 10.334 -28.954 1.00 89.88 182 ARG A N 1
ATOM 1532 C CA . ARG A 1 182 ? 25.049 11.089 -29.877 1.00 89.88 182 ARG A CA 1
ATOM 1533 C C . ARG A 1 182 ? 25.860 11.868 -30.910 1.00 89.88 182 ARG A C 1
ATOM 1535 O O . ARG A 1 182 ? 25.458 11.921 -32.076 1.00 89.88 182 ARG A O 1
ATOM 1542 N N . LEU A 1 183 ? 26.974 12.468 -30.497 1.00 91.94 183 LEU A N 1
ATOM 1543 C CA . LEU A 1 183 ? 27.868 13.209 -31.382 1.00 91.94 183 LEU A CA 1
ATOM 1544 C C . LEU A 1 183 ? 28.569 12.269 -32.371 1.00 91.94 183 LEU A C 1
ATOM 1546 O O . LEU A 1 183 ? 28.583 12.540 -33.572 1.00 91.94 183 LEU A O 1
ATOM 1550 N N . GLU A 1 184 ? 29.071 11.130 -31.897 1.00 93.00 184 GLU A N 1
ATOM 1551 C CA . GLU A 1 184 ? 29.656 10.085 -32.740 1.00 93.00 184 GLU A CA 1
ATOM 1552 C C . GLU A 1 184 ? 28.652 9.555 -33.765 1.00 93.00 184 GLU A C 1
ATOM 1554 O O . GLU A 1 184 ? 28.969 9.472 -34.952 1.00 93.00 184 GLU A O 1
ATOM 1559 N N . LEU A 1 185 ? 27.412 9.283 -33.354 1.00 94.06 185 LEU A N 1
ATOM 1560 C CA . LEU A 1 185 ? 26.363 8.807 -34.258 1.00 94.06 185 LEU A CA 1
ATOM 1561 C C . LEU A 1 185 ? 26.013 9.852 -35.330 1.00 94.06 185 LEU A C 1
ATOM 1563 O O . LEU A 1 185 ? 25.774 9.503 -36.489 1.00 94.06 185 LEU A O 1
ATOM 1567 N N . SER A 1 186 ? 26.032 11.140 -34.975 1.00 94.56 186 SER A N 1
ATOM 1568 C CA . SER A 1 186 ? 25.909 12.234 -35.945 1.00 94.56 186 SER A CA 1
ATOM 1569 C C . SER A 1 186 ? 27.066 12.222 -36.952 1.00 94.56 186 SER A C 1
ATOM 1571 O O . SER A 1 186 ? 26.837 12.266 -38.162 1.00 94.56 186 SER A O 1
ATOM 1573 N N . ASN A 1 187 ? 28.305 12.071 -36.475 1.00 94.00 187 ASN A N 1
ATOM 1574 C CA . ASN A 1 187 ? 29.489 12.007 -37.332 1.00 94.00 187 ASN A CA 1
ATOM 1575 C C . ASN A 1 187 ? 29.432 10.814 -38.295 1.00 94.00 187 ASN A C 1
ATOM 1577 O O . ASN A 1 187 ? 29.665 10.995 -39.491 1.00 94.00 187 ASN A O 1
ATOM 1581 N N . VAL A 1 188 ? 29.049 9.626 -37.817 1.00 94.62 188 VAL A N 1
ATOM 1582 C CA . VAL A 1 188 ? 28.879 8.431 -38.660 1.00 94.62 188 VAL A CA 1
ATOM 1583 C C . VAL A 1 188 ? 27.878 8.697 -39.783 1.00 94.62 188 VAL A C 1
ATOM 1585 O O . VAL A 1 188 ? 28.215 8.492 -40.945 1.00 94.62 188 VAL A O 1
ATOM 1588 N N . ARG A 1 189 ? 26.704 9.268 -39.481 1.00 94.50 189 ARG A N 1
ATOM 1589 C CA . ARG A 1 189 ? 25.704 9.617 -40.509 1.00 94.50 189 ARG A CA 1
ATOM 1590 C C . ARG A 1 189 ? 26.250 10.580 -41.563 1.00 94.50 189 ARG A C 1
ATOM 1592 O O . ARG A 1 189 ? 25.957 10.432 -42.748 1.00 94.50 189 ARG A O 1
ATOM 1599 N N . THR A 1 190 ? 27.052 11.568 -41.162 1.00 94.81 190 THR A N 1
ATOM 1600 C CA . THR A 1 190 ? 27.679 12.483 -42.133 1.00 94.81 190 THR A CA 1
ATOM 1601 C C . THR A 1 190 ? 28.715 11.784 -43.008 1.00 94.81 190 THR A C 1
ATOM 1603 O O . THR A 1 190 ? 28.802 12.078 -44.200 1.00 94.81 190 THR A O 1
ATOM 1606 N N . MET A 1 191 ? 29.477 10.843 -42.447 1.00 93.50 191 MET A N 1
ATOM 1607 C CA . MET A 1 191 ? 30.446 10.050 -43.201 1.00 93.50 191 MET A CA 1
ATOM 1608 C C . MET A 1 191 ? 29.757 9.080 -44.166 1.00 93.50 191 MET A C 1
ATOM 1610 O O . MET A 1 191 ? 30.196 8.965 -45.305 1.00 93.50 191 MET A O 1
ATOM 1614 N N . GLU A 1 192 ? 28.642 8.465 -43.770 1.00 95.19 192 GLU A N 1
ATOM 1615 C CA . GLU A 1 192 ? 27.826 7.615 -44.647 1.00 95.19 192 GLU A CA 1
ATOM 1616 C C . GLU A 1 192 ? 27.268 8.385 -45.850 1.00 95.19 192 GLU A C 1
ATOM 1618 O O . GLU A 1 192 ? 27.291 7.877 -46.970 1.00 95.19 192 GLU A O 1
ATOM 1623 N N . MET A 1 193 ? 26.796 9.622 -45.653 1.00 94.69 193 MET A N 1
ATOM 1624 C CA . MET A 1 193 ? 26.349 10.464 -46.772 1.00 94.69 193 MET A CA 1
ATOM 1625 C C . MET A 1 193 ? 27.504 10.792 -47.724 1.00 94.69 193 MET A C 1
ATOM 1627 O O . MET A 1 193 ? 27.365 10.609 -48.930 1.00 94.69 193 MET A O 1
ATOM 1631 N N . LYS A 1 194 ? 28.668 11.187 -47.188 1.00 95.81 194 LYS A N 1
ATOM 1632 C CA . LYS A 1 194 ? 29.865 11.449 -48.005 1.00 95.81 194 LYS A CA 1
ATOM 1633 C C . LYS A 1 194 ? 30.317 10.213 -48.784 1.00 95.81 194 LYS A C 1
ATOM 1635 O O . LYS A 1 194 ? 30.720 10.343 -49.934 1.00 95.81 194 LYS A O 1
ATOM 1640 N N . ALA A 1 195 ? 30.251 9.029 -48.176 1.00 94.00 195 ALA A N 1
ATOM 1641 C CA . ALA A 1 195 ? 30.594 7.779 -48.845 1.00 94.00 195 ALA A CA 1
ATOM 1642 C C . ALA A 1 195 ? 29.666 7.513 -50.040 1.00 94.00 195 ALA A C 1
ATOM 1644 O O . ALA A 1 195 ? 30.158 7.241 -51.130 1.00 94.00 195 ALA A O 1
ATOM 1645 N N . LYS A 1 196 ? 28.348 7.694 -49.876 1.00 95.69 196 LYS A N 1
ATOM 1646 C CA . LYS A 1 196 ? 27.376 7.547 -50.974 1.00 95.69 196 LYS A CA 1
ATOM 1647 C C . LYS A 1 196 ? 27.601 8.548 -52.107 1.00 95.69 196 LYS A C 1
ATOM 1649 O O . LYS A 1 196 ? 27.494 8.184 -53.277 1.00 95.69 196 LYS A O 1
ATOM 1654 N N . ASP A 1 197 ? 27.928 9.794 -51.776 1.00 96.19 197 ASP A N 1
ATOM 1655 C CA . ASP A 1 197 ? 28.239 10.811 -52.785 1.00 96.19 197 ASP A CA 1
ATOM 1656 C C . ASP A 1 197 ? 29.499 10.437 -53.582 1.00 96.19 197 ASP A C 1
ATOM 1658 O O . ASP A 1 197 ? 29.514 10.546 -54.809 1.00 96.19 197 ASP A O 1
ATOM 1662 N N . LEU A 1 198 ? 30.537 9.938 -52.903 1.00 95.56 198 LEU A N 1
ATOM 1663 C CA . LEU A 1 198 ? 31.763 9.458 -53.546 1.00 95.56 198 LEU A CA 1
ATOM 1664 C C . LEU A 1 198 ? 31.527 8.204 -54.398 1.00 95.56 198 LEU A C 1
ATOM 1666 O O . LEU A 1 198 ? 32.079 8.103 -55.492 1.00 95.56 198 LEU A O 1
ATOM 1670 N N . GLU A 1 199 ? 30.693 7.267 -53.944 1.00 96.38 199 GLU A N 1
ATOM 1671 C CA . GLU A 1 199 ? 30.288 6.095 -54.731 1.00 96.38 199 GLU A CA 1
ATOM 1672 C C . GLU A 1 199 ? 29.587 6.509 -56.028 1.00 96.38 199 GLU A C 1
ATOM 1674 O O . GLU A 1 199 ? 29.895 5.977 -57.096 1.00 96.38 199 GLU A O 1
ATOM 1679 N N . LYS A 1 200 ? 28.701 7.508 -55.961 1.00 96.94 200 LYS A N 1
ATOM 1680 C CA . LYS A 1 200 ? 28.033 8.050 -57.146 1.00 96.94 200 LYS A CA 1
ATOM 1681 C C . LYS A 1 200 ? 29.027 8.693 -58.121 1.00 96.94 200 LYS A C 1
ATOM 1683 O O . LYS A 1 200 ? 28.975 8.400 -59.312 1.00 96.94 200 LYS A O 1
ATOM 1688 N N . GLN A 1 201 ? 29.956 9.515 -57.626 1.00 95.38 201 GLN A N 1
ATOM 1689 C CA . GLN A 1 201 ? 31.004 10.130 -58.458 1.00 95.38 201 GLN A CA 1
ATOM 1690 C C . GLN A 1 201 ? 31.910 9.085 -59.123 1.00 95.38 201 GLN A C 1
ATOM 1692 O O . GLN A 1 201 ? 32.318 9.243 -60.278 1.00 95.38 201 GLN A O 1
ATOM 1697 N N . LEU A 1 202 ? 32.227 8.004 -58.405 1.00 95.69 202 LEU A N 1
ATOM 1698 C CA . LEU A 1 202 ? 33.016 6.901 -58.942 1.00 95.69 202 LEU A CA 1
ATOM 1699 C C . LEU A 1 202 ? 32.281 6.199 -60.090 1.00 95.69 202 LEU A C 1
ATOM 1701 O O . LEU A 1 202 ? 32.901 5.889 -61.106 1.00 95.69 202 LEU A O 1
ATOM 1705 N N . GLU A 1 203 ? 30.977 5.967 -59.948 1.00 96.88 203 GLU A N 1
ATOM 1706 C CA . GLU A 1 203 ? 30.162 5.330 -60.985 1.00 96.88 203 GLU A CA 1
ATOM 1707 C C . GLU A 1 203 ? 30.024 6.212 -62.237 1.00 96.88 203 GLU A C 1
ATOM 1709 O O . GLU A 1 203 ? 30.184 5.730 -63.359 1.00 96.88 203 GLU A O 1
ATOM 1714 N N . GLU A 1 204 ? 29.842 7.524 -62.061 1.00 96.88 204 GLU A N 1
ATOM 1715 C CA . GLU A 1 204 ? 29.846 8.498 -63.165 1.00 96.88 204 GLU A CA 1
ATOM 1716 C C . GLU A 1 204 ? 31.186 8.486 -63.919 1.00 96.88 204 GLU A C 1
ATOM 1718 O O . GLU A 1 204 ? 31.218 8.400 -65.150 1.00 96.88 204 GLU A O 1
ATOM 1723 N N . SER A 1 205 ? 32.299 8.472 -63.181 1.00 94.75 205 SER A N 1
ATOM 1724 C CA . SER A 1 205 ? 33.645 8.402 -63.761 1.00 94.75 205 SER A CA 1
ATOM 1725 C C . SER A 1 205 ? 33.885 7.084 -64.509 1.00 94.75 205 SER A C 1
ATOM 1727 O O . SER A 1 205 ? 34.520 7.071 -65.564 1.00 94.75 205 SER A O 1
ATOM 1729 N N . ARG A 1 206 ? 33.370 5.956 -63.996 1.00 96.88 206 ARG A N 1
ATOM 1730 C CA . ARG A 1 206 ? 33.456 4.648 -64.671 1.00 96.88 206 ARG A CA 1
ATOM 1731 C C . ARG A 1 206 ? 32.727 4.656 -66.009 1.00 96.88 206 ARG A C 1
ATOM 1733 O O . ARG A 1 206 ? 33.295 4.193 -66.999 1.00 96.88 206 ARG A O 1
ATOM 1740 N N . TYR A 1 207 ? 31.520 5.217 -66.048 1.00 97.06 207 TYR A N 1
ATOM 1741 C CA . TYR A 1 207 ? 30.750 5.354 -67.282 1.00 97.06 207 TYR A CA 1
ATOM 1742 C C . TYR A 1 207 ? 31.479 6.225 -68.318 1.00 97.06 207 TYR A C 1
ATOM 1744 O O . TYR A 1 207 ? 31.544 5.878 -69.500 1.00 97.06 207 TYR A O 1
ATOM 1752 N N . GLU A 1 208 ? 32.090 7.332 -67.886 1.00 96.69 208 GLU A N 1
ATOM 1753 C CA . GLU A 1 208 ? 32.870 8.198 -68.775 1.00 96.69 208 GLU A CA 1
ATOM 1754 C C . GLU A 1 208 ? 34.103 7.484 -69.347 1.00 96.69 208 GLU A C 1
ATOM 1756 O O . GLU A 1 208 ? 34.359 7.551 -70.553 1.00 96.69 208 GLU A O 1
ATOM 1761 N N . VAL A 1 209 ? 34.830 6.729 -68.519 1.00 95.75 209 VAL A N 1
ATOM 1762 C CA . VAL A 1 209 ? 35.963 5.913 -68.978 1.00 95.75 209 VAL A CA 1
ATOM 1763 C C . VAL A 1 209 ? 35.512 4.867 -69.997 1.00 95.75 209 VAL A C 1
ATOM 1765 O O . VAL A 1 209 ? 36.174 4.698 -71.022 1.00 95.75 209 VAL A O 1
ATOM 1768 N N . GLU A 1 210 ? 34.395 4.176 -69.763 1.00 97.06 210 GLU A N 1
ATOM 1769 C CA . GLU A 1 210 ? 33.865 3.184 -70.704 1.00 97.06 210 GLU A CA 1
ATOM 1770 C C . GLU A 1 210 ? 33.496 3.819 -72.054 1.00 97.06 210 GLU A C 1
ATOM 1772 O O . GLU A 1 210 ? 33.873 3.305 -73.116 1.00 97.06 210 GLU A O 1
ATOM 1777 N N . LYS A 1 211 ? 32.850 4.991 -72.024 1.00 97.56 211 LYS A N 1
ATOM 1778 C CA . LYS A 1 211 ? 32.532 5.776 -73.222 1.00 97.56 211 LYS A CA 1
ATOM 1779 C C . LYS A 1 211 ? 33.795 6.160 -73.999 1.00 97.56 211 LYS A C 1
ATOM 1781 O O . LYS A 1 211 ? 33.880 5.891 -75.200 1.00 97.56 211 LYS A O 1
ATOM 1786 N N . LEU A 1 212 ? 34.800 6.719 -73.323 1.00 96.12 212 LEU A N 1
ATOM 1787 C CA . LEU A 1 212 ? 36.074 7.101 -73.943 1.00 96.12 212 LEU A CA 1
ATOM 1788 C C . LEU A 1 212 ? 36.825 5.889 -74.510 1.00 96.12 212 LEU A C 1
ATOM 1790 O O . LEU A 1 212 ? 37.422 5.969 -75.584 1.00 96.12 212 LEU A O 1
ATOM 1794 N N . GLN A 1 213 ? 36.776 4.736 -73.839 1.00 96.44 213 GLN A N 1
ATOM 1795 C CA . GLN A 1 213 ? 37.357 3.498 -74.362 1.00 96.44 213 GLN A CA 1
ATOM 1796 C C . GLN A 1 213 ? 36.666 3.036 -75.651 1.00 96.44 213 GLN A C 1
ATOM 1798 O O . GLN A 1 213 ? 37.344 2.566 -76.572 1.00 96.44 213 GLN A O 1
ATOM 1803 N N . LEU A 1 214 ? 35.340 3.165 -75.743 1.00 96.44 214 LEU A N 1
ATOM 1804 C CA . LEU A 1 214 ? 34.590 2.842 -76.955 1.00 96.44 214 LEU A CA 1
ATOM 1805 C C . LEU A 1 214 ? 34.951 3.797 -78.103 1.00 96.44 214 LEU A C 1
ATOM 1807 O O . LEU A 1 214 ? 35.256 3.342 -79.210 1.00 96.44 214 LEU A O 1
ATOM 1811 N N . GLU A 1 215 ? 34.998 5.102 -77.836 1.00 95.81 215 GLU A N 1
ATOM 1812 C CA . GLU A 1 215 ? 35.438 6.120 -78.798 1.00 95.81 215 GLU A CA 1
ATOM 1813 C C . GLU A 1 215 ? 36.862 5.835 -79.295 1.00 95.81 215 GLU A C 1
ATOM 1815 O O . GLU A 1 215 ? 37.108 5.786 -80.500 1.00 95.81 215 GLU A O 1
ATOM 1820 N N . LEU A 1 216 ? 37.789 5.501 -78.398 1.00 95.56 216 LEU A N 1
ATOM 1821 C CA . LEU A 1 216 ? 39.160 5.142 -78.756 1.00 95.56 216 LEU A CA 1
ATOM 1822 C C . LEU A 1 216 ? 39.220 3.881 -79.634 1.00 95.56 216 LEU A C 1
ATOM 1824 O O . LEU A 1 216 ? 39.988 3.837 -80.598 1.00 95.56 216 LEU A O 1
ATOM 1828 N N . ARG A 1 217 ? 38.398 2.856 -79.362 1.00 95.31 217 ARG A N 1
ATOM 1829 C CA . ARG A 1 217 ? 38.298 1.657 -80.221 1.00 95.31 217 ARG A CA 1
ATOM 1830 C C . ARG A 1 217 ? 37.762 1.996 -81.612 1.00 95.31 217 ARG A C 1
ATOM 1832 O O . ARG A 1 217 ? 38.274 1.461 -82.595 1.00 95.31 217 ARG A O 1
ATOM 1839 N N . THR A 1 218 ? 36.754 2.863 -81.710 1.00 96.38 218 THR A N 1
ATOM 1840 C CA . THR A 1 218 ? 36.190 3.272 -83.009 1.00 96.38 218 THR A CA 1
ATOM 1841 C C . THR A 1 218 ? 37.178 4.111 -83.815 1.00 96.38 218 THR A C 1
ATOM 1843 O O . THR A 1 218 ? 37.371 3.838 -84.998 1.00 96.38 218 THR A O 1
ATOM 1846 N N . LEU A 1 219 ? 37.877 5.056 -83.179 1.00 95.38 219 LEU A N 1
ATOM 1847 C CA . LEU A 1 219 ? 38.941 5.836 -83.814 1.00 95.38 219 LEU A CA 1
ATOM 1848 C C . LEU A 1 219 ? 40.109 4.953 -84.265 1.00 95.38 219 LEU A C 1
ATOM 1850 O O . LEU A 1 219 ? 40.592 5.123 -85.379 1.00 95.38 219 LEU A O 1
ATOM 1854 N N . LYS A 1 220 ? 40.518 3.958 -83.464 1.00 96.12 220 LYS A N 1
ATOM 1855 C CA . LYS A 1 220 ? 41.544 2.981 -83.873 1.00 96.12 220 LYS A CA 1
ATOM 1856 C C . LYS A 1 220 ? 41.140 2.175 -85.108 1.00 96.12 220 LYS A C 1
ATOM 1858 O O . LYS A 1 220 ? 42.000 1.906 -85.940 1.00 96.12 220 LYS A O 1
ATOM 1863 N N . LYS A 1 221 ? 39.866 1.778 -85.233 1.00 96.12 221 LYS A N 1
ATOM 1864 C CA . LYS A 1 221 ? 39.361 1.106 -86.444 1.00 96.12 221 LYS A CA 1
ATOM 1865 C C . LYS A 1 221 ? 39.430 2.039 -87.652 1.00 96.12 221 LYS A C 1
ATOM 1867 O O . LYS A 1 221 ? 40.092 1.696 -88.618 1.00 96.12 221 LYS A O 1
ATOM 1872 N N . LYS A 1 222 ? 38.888 3.258 -87.533 1.00 95.06 222 LYS A N 1
ATOM 1873 C CA . LYS A 1 222 ? 38.957 4.272 -88.600 1.00 95.06 222 LYS A CA 1
ATOM 1874 C C . LYS A 1 222 ? 40.392 4.567 -89.042 1.00 95.06 222 LYS A C 1
ATOM 1876 O O . LYS A 1 222 ? 40.641 4.707 -90.230 1.00 95.06 222 LYS A O 1
ATOM 1881 N N . ALA A 1 223 ? 41.333 4.659 -88.101 1.00 94.25 223 ALA A N 1
ATOM 1882 C CA . ALA A 1 223 ? 42.743 4.876 -88.416 1.00 94.25 223 ALA A CA 1
ATOM 1883 C C . ALA A 1 223 ? 43.336 3.711 -89.224 1.00 94.25 223 ALA A C 1
ATOM 1885 O O . ALA A 1 223 ? 44.013 3.959 -90.214 1.00 94.25 223 ALA A O 1
ATOM 1886 N N . LYS A 1 224 ? 43.036 2.457 -88.854 1.00 96.38 224 LYS A N 1
ATOM 1887 C CA . LYS A 1 224 ? 43.451 1.277 -89.632 1.00 96.38 224 LYS A CA 1
ATOM 1888 C C . LYS A 1 224 ? 42.838 1.261 -91.031 1.00 96.38 224 LYS A C 1
ATOM 1890 O O . LYS A 1 224 ? 43.567 1.039 -91.990 1.00 96.38 224 LYS A O 1
ATOM 1895 N N . ASP A 1 225 ? 41.542 1.546 -91.146 1.00 95.94 225 ASP A N 1
ATOM 1896 C CA . ASP A 1 225 ? 40.845 1.591 -92.437 1.00 95.94 225 ASP A CA 1
ATOM 1897 C C . ASP A 1 225 ? 41.468 2.664 -93.355 1.00 95.94 225 ASP A C 1
ATOM 1899 O O . ASP A 1 225 ? 41.716 2.419 -94.533 1.00 95.94 225 ASP A O 1
ATOM 1903 N N . LEU A 1 226 ? 41.795 3.843 -92.807 1.00 95.25 226 LEU A N 1
ATOM 1904 C CA . LEU A 1 226 ? 42.489 4.913 -93.535 1.00 95.25 226 LEU A CA 1
ATOM 1905 C C . LEU A 1 226 ? 43.936 4.541 -93.905 1.00 95.25 226 LEU A C 1
ATOM 1907 O O . LEU A 1 226 ? 44.396 4.889 -94.991 1.00 95.25 226 LEU A O 1
ATOM 1911 N N . GLU A 1 227 ? 44.668 3.836 -93.037 1.00 94.94 227 GLU A N 1
ATOM 1912 C CA . GLU A 1 227 ? 46.008 3.317 -93.353 1.00 94.94 227 GLU A CA 1
ATOM 1913 C C . GLU A 1 227 ? 45.975 2.285 -94.492 1.00 94.94 227 GLU A C 1
ATOM 1915 O O . GLU A 1 227 ? 46.886 2.259 -95.324 1.00 94.94 227 GLU A O 1
ATOM 1920 N N . GLU A 1 228 ? 44.944 1.437 -94.544 1.00 95.50 228 GLU A N 1
ATOM 1921 C CA . GLU A 1 228 ? 44.718 0.486 -95.638 1.00 95.50 228 GLU A CA 1
ATOM 1922 C C . GLU A 1 228 ? 44.375 1.211 -96.944 1.00 95.50 228 GLU A C 1
ATOM 1924 O O . GLU A 1 228 ? 45.057 0.979 -97.945 1.00 95.50 228 GLU A O 1
ATOM 1929 N N . GLN A 1 229 ? 43.440 2.169 -96.917 1.00 93.38 229 GLN A N 1
ATOM 1930 C CA . GLN A 1 229 ? 43.123 3.026 -98.071 1.00 93.38 229 GLN A CA 1
ATOM 1931 C C . GLN A 1 229 ? 44.371 3.740 -98.609 1.00 93.38 229 GLN A C 1
ATOM 1933 O O . GLN A 1 229 ? 44.628 3.735 -99.813 1.00 93.38 229 GLN A O 1
ATOM 1938 N N . LEU A 1 230 ? 45.211 4.290 -97.726 1.00 93.75 230 LEU A N 1
ATOM 1939 C CA . LEU A 1 230 ? 46.455 4.946 -98.127 1.00 93.75 230 LEU A CA 1
ATOM 1940 C C . LEU A 1 230 ? 47.436 3.967 -98.793 1.00 93.75 230 LEU A C 1
ATOM 1942 O O . LEU A 1 230 ? 48.087 4.321 -99.778 1.00 93.75 230 LEU A O 1
ATOM 1946 N N . LYS A 1 231 ? 47.566 2.735 -98.282 1.00 93.50 231 LYS A N 1
ATOM 1947 C CA . LYS A 1 231 ? 48.413 1.699 -98.903 1.00 93.50 231 LYS A CA 1
ATOM 1948 C C . LYS A 1 231 ? 47.891 1.295 -100.279 1.00 93.50 231 LYS A C 1
ATOM 1950 O O . LYS A 1 231 ? 48.697 1.106 -101.193 1.00 93.50 231 LYS A O 1
ATOM 1955 N N . GLU A 1 232 ? 46.578 1.163 -100.435 1.00 94.31 232 GLU A N 1
ATOM 1956 C CA . GLU A 1 232 ? 45.934 0.870 -101.718 1.00 94.31 232 GLU A CA 1
ATOM 1957 C C . GLU A 1 232 ? 46.191 1.984 -102.735 1.00 94.31 232 GLU A C 1
ATOM 1959 O O . GLU A 1 232 ? 46.688 1.702 -103.827 1.00 94.31 232 GLU A O 1
ATOM 1964 N N . GLU A 1 233 ? 45.979 3.249 -102.359 1.00 93.25 233 GLU A N 1
ATOM 1965 C CA . GLU A 1 233 ? 46.282 4.402 -103.214 1.00 93.25 233 GLU A CA 1
ATOM 1966 C C . GLU A 1 233 ? 47.772 4.495 -103.567 1.00 93.25 233 GLU A C 1
ATOM 1968 O O . GLU A 1 233 ? 48.134 4.751 -104.719 1.00 93.25 233 GLU A O 1
ATOM 1973 N N . GLN A 1 234 ? 48.671 4.247 -102.608 1.00 92.81 234 GLN A N 1
ATOM 1974 C CA . GLN A 1 234 ? 50.113 4.208 -102.868 1.00 92.81 234 GLN A CA 1
ATOM 1975 C C . GLN A 1 234 ? 50.485 3.097 -103.857 1.00 92.81 234 GLN A C 1
ATOM 1977 O O . GLN A 1 234 ? 51.317 3.316 -104.743 1.00 92.81 234 GLN A O 1
ATOM 1982 N N . ASN A 1 235 ? 49.884 1.913 -103.736 1.00 92.88 235 ASN A N 1
ATOM 1983 C CA . ASN A 1 235 ? 50.106 0.802 -104.659 1.00 92.88 235 ASN A CA 1
ATOM 1984 C C . ASN A 1 235 ? 49.529 1.093 -106.051 1.00 92.88 235 ASN A C 1
ATOM 1986 O O . ASN A 1 235 ? 50.214 0.841 -107.044 1.00 92.88 235 ASN A O 1
ATOM 1990 N N . ALA A 1 236 ? 48.336 1.687 -106.130 1.00 90.56 236 ALA A N 1
ATOM 1991 C CA . ALA A 1 236 ? 47.735 2.148 -107.379 1.00 90.56 236 ALA A CA 1
ATOM 1992 C C . ALA A 1 236 ? 48.625 3.191 -108.074 1.00 90.56 236 ALA A C 1
ATOM 1994 O O . ALA A 1 236 ? 48.960 3.037 -109.249 1.00 90.56 236 ALA A O 1
ATOM 1995 N N . ASN A 1 237 ? 49.117 4.191 -107.335 1.00 91.44 237 ASN A N 1
ATOM 1996 C CA . ASN A 1 237 ? 50.057 5.187 -107.853 1.00 91.44 237 ASN A CA 1
ATOM 1997 C C . ASN A 1 237 ? 51.370 4.555 -108.333 1.00 91.44 237 ASN A C 1
ATOM 1999 O O . ASN A 1 237 ? 51.864 4.907 -109.405 1.00 91.44 237 ASN A O 1
ATOM 2003 N N . ARG A 1 238 ? 51.934 3.590 -107.591 1.00 90.75 238 ARG A N 1
ATOM 2004 C CA . ARG A 1 238 ? 53.115 2.828 -108.044 1.00 90.75 238 ARG A CA 1
ATOM 2005 C C . ARG A 1 238 ? 52.836 2.073 -109.345 1.00 90.75 238 ARG A C 1
ATOM 2007 O O . ARG A 1 238 ? 53.714 2.043 -110.207 1.00 90.75 238 ARG A O 1
ATOM 2014 N N . GLY A 1 239 ? 51.643 1.491 -109.489 1.00 89.50 239 GLY A N 1
ATOM 2015 C CA . GLY A 1 239 ? 51.168 0.864 -110.724 1.00 89.50 239 GLY A CA 1
ATOM 2016 C C . GLY A 1 239 ? 51.159 1.851 -111.889 1.00 89.50 239 GLY A C 1
ATOM 2017 O O . GLY A 1 239 ? 51.868 1.639 -112.867 1.00 89.50 239 GLY A O 1
ATOM 2018 N N . ILE A 1 240 ? 50.493 2.998 -111.725 1.00 90.19 240 ILE A N 1
ATOM 2019 C CA . ILE A 1 240 ? 50.440 4.071 -112.732 1.00 90.19 240 ILE A CA 1
ATOM 2020 C C . ILE A 1 240 ? 51.848 4.542 -113.129 1.00 90.19 240 ILE A C 1
ATOM 2022 O O . ILE A 1 240 ? 52.138 4.721 -114.312 1.00 90.19 240 ILE A O 1
ATOM 2026 N N . VAL A 1 241 ? 52.749 4.743 -112.161 1.00 90.44 241 VAL A N 1
ATOM 2027 C CA . VAL A 1 241 ? 54.142 5.141 -112.435 1.00 90.44 241 VAL A CA 1
ATOM 2028 C C . VAL A 1 241 ? 54.878 4.059 -113.227 1.00 90.44 241 VAL A C 1
ATOM 2030 O O . VAL A 1 241 ? 55.598 4.381 -114.176 1.00 90.44 241 VAL A O 1
ATOM 2033 N N . ARG A 1 242 ? 54.700 2.781 -112.871 1.00 89.56 242 ARG A N 1
ATOM 2034 C CA . ARG A 1 242 ? 55.292 1.651 -113.597 1.00 89.56 242 ARG A CA 1
ATOM 2035 C C . ARG A 1 242 ? 54.760 1.580 -115.028 1.00 89.56 242 ARG A C 1
ATOM 2037 O O . ARG A 1 242 ? 55.567 1.459 -115.945 1.00 89.56 242 ARG A O 1
ATOM 2044 N N . ASP A 1 243 ? 53.456 1.726 -115.225 1.00 90.19 243 ASP A N 1
ATOM 2045 C CA . ASP A 1 243 ? 52.821 1.699 -116.545 1.00 90.19 243 ASP A CA 1
ATOM 2046 C C . ASP A 1 243 ? 53.311 2.851 -117.424 1.00 90.19 243 ASP A C 1
ATOM 2048 O O . ASP A 1 243 ? 53.727 2.627 -118.562 1.00 90.19 243 ASP A O 1
ATOM 2052 N N . LYS A 1 244 ? 53.381 4.073 -116.874 1.00 90.62 244 LYS A N 1
ATOM 2053 C CA . LYS A 1 244 ? 53.971 5.234 -117.561 1.00 90.62 244 LYS A CA 1
ATOM 2054 C C . LYS A 1 244 ? 55.432 4.991 -117.934 1.00 90.62 244 LYS A C 1
ATOM 2056 O O . LYS A 1 244 ? 55.842 5.334 -119.042 1.00 90.62 244 LYS A O 1
ATOM 2061 N N . ARG A 1 245 ? 56.221 4.378 -117.045 1.00 88.56 245 ARG A N 1
ATOM 2062 C CA . ARG A 1 245 ? 57.629 4.046 -117.310 1.00 88.56 245 ARG A CA 1
ATOM 2063 C C . ARG A 1 245 ? 57.763 3.014 -118.430 1.00 88.56 245 ARG A C 1
ATOM 2065 O O . ARG A 1 245 ? 58.567 3.221 -119.333 1.00 88.56 245 ARG A O 1
ATOM 2072 N N . THR A 1 246 ? 56.962 1.949 -118.408 1.00 88.38 246 THR A N 1
ATOM 2073 C CA . THR A 1 246 ? 56.921 0.924 -119.464 1.00 88.38 246 THR A CA 1
ATOM 2074 C C . THR A 1 246 ? 56.498 1.522 -120.802 1.00 88.38 246 THR A C 1
ATOM 2076 O O . THR A 1 246 ? 57.151 1.278 -121.815 1.00 88.38 246 THR A O 1
ATOM 2079 N N . HIS A 1 247 ? 55.450 2.349 -120.809 1.00 87.38 247 HIS A N 1
ATOM 2080 C CA . HIS A 1 247 ? 55.006 3.071 -121.998 1.00 87.38 247 HIS A CA 1
ATOM 2081 C C . HIS A 1 247 ? 56.136 3.934 -122.573 1.00 87.38 247 HIS A C 1
ATOM 2083 O O . HIS A 1 247 ? 56.460 3.813 -123.752 1.00 87.38 247 HIS A O 1
ATOM 2089 N N . PHE A 1 248 ? 56.814 4.721 -121.732 1.00 87.88 248 PHE A N 1
ATOM 2090 C CA . PHE A 1 248 ? 57.951 5.543 -122.148 1.00 87.88 248 PHE A CA 1
ATOM 2091 C C . PHE A 1 248 ? 59.114 4.703 -122.702 1.00 87.88 248 PHE A C 1
ATOM 2093 O O . PHE A 1 248 ? 59.669 5.027 -123.750 1.00 87.88 248 PHE A O 1
ATOM 2100 N N . SER A 1 249 ? 59.459 3.582 -122.057 1.00 88.69 249 SER A N 1
ATOM 2101 C CA . SER A 1 249 ? 60.475 2.647 -122.562 1.00 88.69 249 SER A CA 1
ATOM 2102 C C . SER A 1 249 ? 60.099 2.030 -123.913 1.00 88.69 249 SER A C 1
ATOM 2104 O O . SER A 1 249 ? 60.964 1.902 -124.778 1.00 88.69 249 SER A O 1
ATOM 2106 N N . ASN A 1 250 ? 58.828 1.677 -124.124 1.00 86.75 250 ASN A N 1
ATOM 2107 C CA . ASN A 1 250 ? 58.342 1.157 -125.404 1.00 86.75 250 ASN A CA 1
ATOM 2108 C C . ASN A 1 250 ? 58.426 2.215 -126.508 1.00 86.75 250 ASN A C 1
ATOM 2110 O O . ASN A 1 250 ? 58.891 1.909 -127.605 1.00 86.75 250 ASN A O 1
ATOM 2114 N N . VAL A 1 251 ? 58.050 3.461 -126.206 1.00 86.56 251 VAL A N 1
ATOM 2115 C CA . VAL A 1 251 ? 58.191 4.597 -127.128 1.00 86.56 251 VAL A CA 1
ATOM 2116 C C . VAL A 1 251 ? 59.661 4.818 -127.499 1.00 86.56 251 VAL A C 1
ATOM 2118 O O . VAL A 1 251 ? 59.985 4.913 -128.682 1.00 86.56 251 VAL A O 1
ATOM 2121 N N . LEU A 1 252 ? 60.575 4.819 -126.521 1.00 86.75 252 LEU A N 1
ATOM 2122 C CA . LEU A 1 252 ? 62.018 4.926 -126.773 1.00 86.75 252 LEU A CA 1
ATOM 2123 C C . LEU A 1 252 ? 62.552 3.778 -127.640 1.00 86.75 252 LEU A C 1
ATOM 2125 O O . LEU A 1 252 ? 63.334 4.022 -128.556 1.00 86.75 252 LEU A O 1
ATOM 2129 N N . ARG A 1 253 ? 62.116 2.537 -127.391 1.00 85.88 253 ARG A N 1
ATOM 2130 C CA . ARG A 1 253 ? 62.493 1.373 -128.208 1.00 85.88 253 ARG A CA 1
ATOM 2131 C C . ARG A 1 253 ? 61.984 1.508 -129.642 1.00 85.88 253 ARG A C 1
ATOM 2133 O O . ARG A 1 253 ? 62.731 1.236 -130.574 1.00 85.88 253 ARG A O 1
ATOM 2140 N N . TYR A 1 254 ? 60.743 1.953 -129.823 1.00 84.88 254 TYR A N 1
ATOM 2141 C CA . TYR A 1 254 ? 60.170 2.189 -131.147 1.00 84.88 254 TYR A CA 1
ATOM 2142 C C . TYR A 1 254 ? 60.950 3.268 -131.908 1.00 84.88 254 TYR A C 1
ATOM 2144 O O . TYR A 1 254 ? 61.289 3.079 -133.074 1.00 84.88 254 TYR A O 1
ATOM 2152 N N . MET A 1 255 ? 61.318 4.363 -131.233 1.00 81.88 255 MET A N 1
ATOM 2153 C CA . MET A 1 255 ? 62.178 5.402 -131.805 1.00 81.88 255 MET A CA 1
ATOM 2154 C C . MET A 1 255 ? 63.573 4.875 -132.168 1.00 81.88 255 MET A C 1
ATOM 2156 O O . MET A 1 255 ? 64.080 5.201 -133.238 1.00 81.88 255 MET A O 1
ATOM 2160 N N . ALA A 1 256 ? 64.187 4.042 -131.322 1.00 79.12 256 ALA A N 1
ATOM 2161 C CA . ALA A 1 256 ? 65.489 3.435 -131.602 1.00 79.12 256 ALA A CA 1
ATOM 2162 C C . ALA A 1 256 ? 65.438 2.477 -132.804 1.00 79.12 256 ALA A C 1
ATOM 2164 O O . ALA A 1 256 ? 66.297 2.556 -133.679 1.00 79.12 256 ALA A O 1
ATOM 2165 N N . ASN A 1 257 ? 64.408 1.631 -132.889 1.00 79.19 257 ASN A N 1
ATOM 2166 C CA . ASN A 1 257 ? 64.199 0.729 -134.023 1.00 79.19 257 ASN A CA 1
ATOM 2167 C C . ASN A 1 257 ? 63.914 1.502 -135.314 1.00 79.19 257 ASN A C 1
ATOM 2169 O O . ASN A 1 257 ? 64.476 1.173 -136.350 1.00 79.19 257 ASN A O 1
ATOM 2173 N N . SER A 1 258 ? 63.096 2.557 -135.248 1.00 75.69 258 SER A N 1
ATOM 2174 C CA . SER A 1 258 ? 62.865 3.466 -136.376 1.00 75.69 258 SER A CA 1
ATOM 2175 C C . SER A 1 258 ? 64.177 4.106 -136.836 1.00 75.69 258 SER A C 1
ATOM 2177 O O . SER A 1 258 ? 64.498 4.079 -138.019 1.00 75.69 258 SER A O 1
ATOM 2179 N N . LYS A 1 259 ? 65.003 4.596 -135.903 1.00 75.69 259 LYS A N 1
ATOM 2180 C CA . LYS A 1 259 ? 66.332 5.134 -136.218 1.00 75.69 259 LYS A CA 1
ATOM 2181 C C . LYS A 1 259 ? 67.242 4.087 -136.872 1.00 75.69 259 LYS A C 1
ATOM 2183 O O . LYS A 1 259 ? 67.904 4.420 -137.846 1.00 75.69 259 LYS A O 1
ATOM 2188 N N . SER A 1 260 ? 67.266 2.850 -136.367 1.00 71.31 260 SER A N 1
ATOM 2189 C CA . SER A 1 260 ? 68.022 1.741 -136.972 1.00 71.31 260 SER A CA 1
ATOM 2190 C C . SER A 1 260 ? 67.540 1.444 -138.389 1.00 71.31 260 SER A C 1
ATOM 2192 O O . SER A 1 260 ? 68.356 1.369 -139.292 1.00 71.31 260 SER A O 1
ATOM 2194 N N . TYR A 1 261 ? 66.224 1.370 -138.599 1.00 73.69 261 TYR A N 1
ATOM 2195 C CA . TYR A 1 261 ? 65.618 1.169 -139.915 1.00 73.69 261 TYR A CA 1
ATOM 2196 C C . TYR A 1 261 ? 66.032 2.263 -140.911 1.00 73.69 261 TYR A C 1
ATOM 2198 O O . TYR A 1 261 ? 66.412 1.965 -142.040 1.00 73.69 261 TYR A O 1
ATOM 2206 N N . TRP A 1 262 ? 66.030 3.530 -140.486 1.00 68.62 262 TRP A N 1
ATOM 2207 C CA . TRP A 1 262 ? 66.521 4.633 -141.317 1.00 68.62 262 TRP A CA 1
ATOM 2208 C C . TRP A 1 262 ? 68.024 4.545 -141.599 1.00 68.62 262 TRP A C 1
ATOM 2210 O O . TRP A 1 262 ? 68.446 4.871 -142.706 1.00 68.62 262 TRP A O 1
ATOM 2220 N N . ILE A 1 263 ? 68.830 4.094 -140.634 1.00 70.19 263 ILE A N 1
ATOM 2221 C CA . ILE A 1 263 ? 70.263 3.848 -140.845 1.00 70.19 263 ILE A CA 1
ATOM 2222 C C . ILE A 1 263 ? 70.458 2.731 -141.871 1.00 70.19 263 ILE A C 1
ATOM 2224 O O . ILE A 1 263 ? 71.209 2.947 -142.812 1.00 70.19 263 ILE A O 1
ATOM 2228 N N . ASP A 1 264 ? 69.752 1.606 -141.739 1.00 66.44 264 ASP A N 1
ATOM 2229 C CA . ASP A 1 264 ? 69.848 0.461 -142.651 1.00 66.44 264 ASP A CA 1
ATOM 2230 C C . ASP A 1 264 ? 69.451 0.829 -144.088 1.00 66.44 264 ASP A C 1
ATOM 2232 O O . ASP A 1 264 ? 70.114 0.408 -145.035 1.00 66.44 264 ASP A O 1
ATOM 2236 N N . ILE A 1 265 ? 68.419 1.666 -144.265 1.00 66.50 265 ILE A N 1
ATOM 2237 C CA . ILE A 1 265 ? 68.070 2.242 -145.575 1.00 66.50 265 ILE A CA 1
ATOM 2238 C C . ILE A 1 265 ? 69.240 3.057 -146.133 1.00 66.50 265 ILE A C 1
ATOM 2240 O O . ILE A 1 265 ? 69.622 2.873 -147.287 1.00 66.50 265 ILE A O 1
ATOM 2244 N N . LEU A 1 266 ? 69.829 3.938 -145.319 1.00 61.59 266 LEU A N 1
ATOM 2245 C CA . LEU A 1 266 ? 70.948 4.774 -145.749 1.00 61.59 266 LEU A CA 1
ATOM 2246 C C . LEU A 1 266 ? 72.181 3.928 -146.106 1.00 61.59 266 LEU A C 1
ATOM 2248 O O . LEU A 1 266 ? 72.821 4.196 -147.120 1.00 61.59 266 LEU A O 1
ATOM 2252 N N . THR A 1 267 ? 72.513 2.884 -145.341 1.00 60.47 267 THR A N 1
ATOM 2253 C CA . THR A 1 267 ? 73.657 2.003 -145.639 1.00 60.47 267 THR A CA 1
ATOM 2254 C C . THR A 1 267 ? 73.416 1.065 -146.819 1.00 60.47 267 THR A C 1
ATOM 2256 O O . THR A 1 267 ? 74.368 0.798 -147.554 1.00 60.47 267 THR A O 1
ATOM 2259 N N . ALA A 1 268 ? 72.185 0.601 -147.053 1.00 58.72 268 ALA A N 1
ATOM 2260 C CA . ALA A 1 268 ? 71.845 -0.181 -148.245 1.00 58.72 268 ALA A CA 1
ATOM 2261 C C . ALA A 1 268 ? 72.047 0.634 -149.536 1.00 58.72 268 ALA A C 1
ATOM 2263 O O . ALA A 1 268 ? 72.559 0.104 -150.523 1.00 58.72 268 ALA A O 1
ATOM 2264 N N . ASP A 1 269 ? 71.747 1.935 -149.501 1.00 53.72 269 ASP A N 1
ATOM 2265 C CA . ASP A 1 269 ? 71.950 2.843 -150.637 1.00 53.72 269 ASP A CA 1
ATOM 2266 C C . ASP A 1 269 ? 73.446 3.134 -150.899 1.00 53.72 269 ASP A C 1
ATOM 2268 O O . ASP A 1 269 ? 73.884 3.315 -152.035 1.00 53.72 269 ASP A O 1
ATOM 2272 N N . HIS A 1 270 ? 74.283 3.090 -149.855 1.00 51.44 270 HIS A N 1
ATOM 2273 C CA . HIS A 1 270 ? 75.725 3.375 -149.947 1.00 51.44 270 HIS A CA 1
ATOM 2274 C C . HIS A 1 270 ? 76.589 2.148 -150.310 1.00 51.44 270 HIS A C 1
ATOM 2276 O O . HIS A 1 270 ? 77.803 2.274 -150.494 1.00 51.44 270 HIS A O 1
ATOM 2282 N N . GLY A 1 271 ? 75.990 0.961 -150.457 1.00 45.31 271 GLY A N 1
ATOM 2283 C CA . GLY A 1 271 ? 76.672 -0.255 -150.921 1.00 45.31 271 GLY A CA 1
ATOM 2284 C C . GLY A 1 271 ? 76.775 -0.395 -152.448 1.00 45.31 271 GLY A C 1
ATOM 2285 O O . GLY A 1 271 ? 77.559 -1.212 -152.930 1.00 45.31 271 GLY A O 1
ATOM 2286 N N . VAL A 1 272 ? 76.020 0.399 -153.219 1.00 45.88 272 VAL A N 1
ATOM 2287 C CA . VAL A 1 272 ? 75.868 0.231 -154.682 1.00 45.88 272 VAL A CA 1
ATOM 2288 C C . VAL A 1 272 ? 76.653 1.268 -155.505 1.00 45.88 272 VAL A C 1
ATOM 2290 O O . VAL A 1 272 ? 76.796 1.127 -156.716 1.00 45.88 272 VAL A O 1
ATOM 2293 N N . THR A 1 273 ? 77.282 2.265 -154.884 1.00 41.19 273 THR A N 1
ATOM 2294 C CA . THR A 1 273 ? 77.934 3.377 -155.605 1.00 41.19 273 THR A CA 1
ATOM 2295 C C . THR A 1 273 ? 79.407 3.560 -155.227 1.00 41.19 273 THR A C 1
ATOM 2297 O O . THR A 1 273 ? 79.877 4.640 -154.889 1.00 41.19 273 THR A O 1
ATOM 2300 N N . LYS A 1 274 ? 80.199 2.488 -155.367 1.00 41.84 274 LYS A N 1
ATOM 2301 C CA . LYS A 1 274 ? 81.668 2.566 -155.515 1.00 41.84 274 LYS A CA 1
ATOM 2302 C C . LYS A 1 274 ? 82.078 2.285 -156.962 1.00 41.84 274 LYS A C 1
ATOM 2304 O O . LYS A 1 274 ? 82.766 1.315 -157.258 1.00 41.84 274 LYS A O 1
ATOM 2309 N N . LYS A 1 275 ? 81.636 3.138 -157.882 1.00 40.88 275 LYS A N 1
ATOM 2310 C CA . LYS A 1 275 ? 82.237 3.340 -159.208 1.00 40.88 275 LYS A CA 1
ATOM 2311 C C . LYS A 1 275 ? 81.682 4.656 -159.746 1.00 40.88 275 LYS A C 1
ATOM 2313 O O . LYS A 1 275 ? 80.474 4.831 -159.766 1.00 40.88 275 LYS A O 1
ATOM 2318 N N . TYR A 1 276 ? 82.590 5.531 -160.172 1.00 40.50 276 TYR A N 1
ATOM 2319 C CA . TYR A 1 276 ? 82.357 6.878 -160.705 1.00 40.50 276 TYR A CA 1
ATOM 2320 C C . TYR A 1 276 ? 82.030 7.933 -159.642 1.00 40.50 276 TYR A C 1
ATOM 2322 O O . TYR A 1 276 ? 80.888 8.104 -159.261 1.00 40.50 276 TYR A O 1
ATOM 2330 N N . PHE A 1 277 ? 83.064 8.624 -159.159 1.00 39.97 277 PHE A N 1
ATOM 2331 C CA 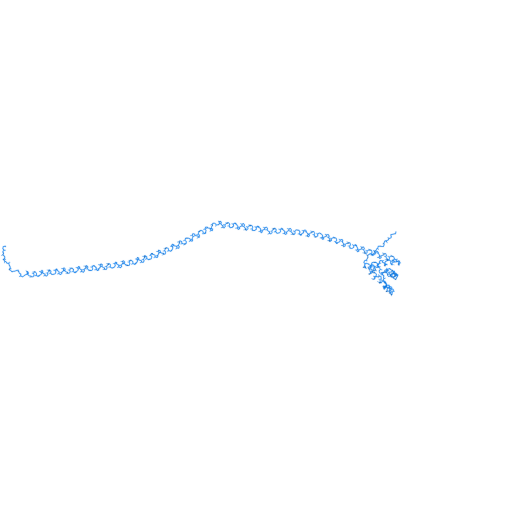. PHE A 1 277 ? 83.195 10.080 -159.309 1.00 39.97 277 PHE A CA 1
ATOM 2332 C C . PHE A 1 277 ? 84.628 10.484 -158.928 1.00 39.97 277 PHE A C 1
ATOM 2334 O O . PHE A 1 277 ? 84.969 10.754 -157.780 1.00 39.97 277 PHE A O 1
ATOM 2341 N N . THR A 1 278 ? 85.494 10.444 -159.938 1.00 43.44 278 THR A N 1
ATOM 2342 C CA . THR A 1 278 ? 86.622 11.365 -160.113 1.00 43.44 278 THR A CA 1
ATOM 2343 C C . THR A 1 278 ? 86.122 12.586 -160.904 1.00 43.44 278 THR A C 1
ATOM 2345 O O . THR A 1 278 ? 85.136 12.462 -161.626 1.00 43.44 278 THR A O 1
ATOM 2348 N N . VAL A 1 279 ? 86.845 13.716 -160.797 1.00 43.91 279 VAL A N 1
ATOM 2349 C CA . VAL A 1 279 ? 86.569 15.093 -161.297 1.00 43.91 279 VAL A CA 1
ATOM 2350 C C . VAL A 1 279 ? 85.827 15.931 -160.236 1.00 43.91 279 VAL A C 1
ATOM 2352 O O . VAL A 1 279 ? 84.684 15.639 -159.929 1.00 43.91 279 VAL A O 1
ATOM 2355 N N . GLY A 1 280 ? 86.367 16.952 -159.561 1.00 38.56 280 GLY A N 1
ATOM 2356 C CA . GLY A 1 280 ? 87.568 17.769 -159.742 1.00 38.56 280 GLY A CA 1
ATOM 2357 C C . GLY A 1 280 ? 87.179 19.201 -160.122 1.00 38.56 280 GLY A C 1
ATOM 2358 O O . GLY A 1 280 ? 86.862 19.408 -161.280 1.00 38.56 280 GLY A O 1
ATOM 2359 N N . TYR A 1 281 ? 87.228 20.161 -159.187 1.00 36.28 281 TYR A N 1
ATOM 2360 C CA . TYR A 1 281 ? 87.534 21.584 -159.424 1.00 36.28 281 TYR A CA 1
ATOM 2361 C C . TYR A 1 281 ? 87.942 22.259 -158.099 1.00 36.28 281 TYR A C 1
ATOM 2363 O O . TYR A 1 281 ? 87.343 21.987 -157.065 1.00 36.28 281 TYR A O 1
ATOM 2371 N N . ARG A 1 282 ? 89.007 23.065 -158.215 1.00 41.50 282 ARG A N 1
ATOM 2372 C CA . ARG A 1 282 ? 89.545 24.148 -157.364 1.00 41.50 282 ARG A CA 1
ATOM 2373 C C . ARG A 1 282 ? 88.873 24.469 -156.031 1.00 41.50 282 ARG A C 1
ATOM 2375 O O . ARG A 1 282 ? 87.671 24.798 -156.039 1.00 41.50 282 ARG A O 1
#

Foldseek 3Di:
DDPPDPDQQQFALVLVLVLLVVCLVVLLPDPLLLLLVQLVVVVLDDPVRSVVLVPDDPVVSSVCCNPVQSVSHSVSVSSSLVSCVVRVVVVSSVVSVVSSVVVVVVVVVVVVVVVVVVVVVVVVVVVVVVVVVVVVVVVVVVVVVVVVVVVVVVVVVVVVVVVVVVVVVVCVVVPCVVVVVVVVVVVVVVVVVVVVVVVVVVVVVVVVVVVVVVVVVVVVVVVVVVVVVVVVVVVVVVVVVVVVVVVVVVVVVVVVVVVVVVVVVVVVVVVPPPDDDDDDDD
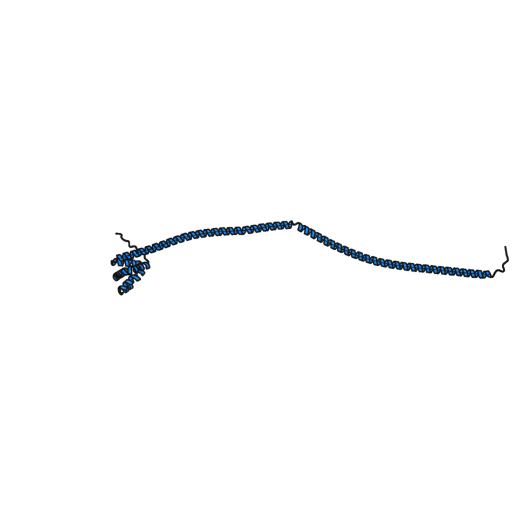
Sequence (282 aa):
MANCSEEELHVDGKTVADIMAKYTERLKYLEHMKVIELLWNKKVIDHEEYVSIQKTENMDRRLFLQEKLPKKGDTAFQKFLECLNEINQKILAKEMRRDCMDNQEEDTRSAFKQLEKEKDLETRNKEMEKELALEKRQKVELESRIRKLEEEPKKLVHEETEREKRKLAKDLKENKEIEELRLELSNVRTMEMKAKDLEKQLEESRYEVEKLQLELRTLKKKAKDLEEQLKEEQNANRGIVRDKRTHFSNVLRYMANSKSYWIDILTADHGVTKKYFTVGYR

pLDDT: mean 85.0, std 13.94, range [34.09, 97.56]

Secondary structure (DSSP, 8-state):
------PPP---HHHHHHHHHHTHHHHTTS-HHHHHHHHHHTTSS-HHHHHHHHHS-HHHHHHIIIIITGGG-HHHHHHHHHHHHHTT-HHHHHHHHHHHHHHHHHHHHHHHHHHHHHHHHHHHHHHHHHHHHHHHHHHHHHHHHHHHHHHHHHHHHHHHHHHHHHHHHHHHHH-HHHHHHHHHHHHHHHHHHHHHHHHHHHHHHHHHHHHHHHHHHHHHHHHHHHHHHHHHHHHHHHHHHHHHHHHHHHHHHHHHHHHHHHHHHHHHHTTS--S-------

Organism: NCBI:txid69355